Protein AF-A0A5E4PKM3-F1 (afdb_monomer_lite)

InterPro domains:
  IPR011527 ABC transporter type 1, transmembrane domain [PF00664] (73-156)
  IPR011527 ABC transporter type 1, transmembrane domain [PS50929] (76-156)
  IPR036640 ABC transporter type 1, transmembrane domain superfamily [G3DSA:1.20.1560.10] (2-231)
  IPR036640 ABC transporter type 1, transmembrane domain superfamily [SSF90123] (75-204)
  IPR039421 Type 1 protein exporter [PTHR24222] (9-227)

Foldseek 3Di:
DVVVVVVVVVLVVLLVVLVVQADPLVVLPCPDPPLPPVLVVPVPPDPDDDDDDDVCVLVVVLVVLVVVLVVVVVVLVVVLVVLVVQLVVLVVVCVVCVVVCVVVVVVVVSVVVNVVSVVSVVVSVVVNVVSVVVSVVSVVVSVVVQCVVQVVCCVVPVDDSVVVVVVVVVVVVVVCVVVVSVVVSVVVVVVVSVVSSPDDHPDGPPDPDDDDDDDPPDDDDDPDDDDRPDDDDD

Organism: NCBI:txid189913

Radius of gyration: 29.9 Å; chains: 1; bounding box: 64×45×93 Å

Sequence (234 aa):
MQFVFGVIERLKERFLKAVIRQDITWYDLNTSMNFATKVSDANAGVSDNVIRDGCDHLVRVRLGADAGHTLIQSSLTTQELKAYSVAGVIAEEVLSAIRTVAAFGGEEKEIARLEPAQNMGIRKGVFSGIGSGIMWFIIYATYALSFWYGVGLILDCRRDPIFFSVLQGAQNVGLTAPHLEAMANARASAGSIFAVMDRKPQIDSLSTEGARPELTGDLQLKNVYFKSLTVSTW

Secondary structure (DSSP, 8-state):
-HHHHHHHHHHHHHHHHHHHTS-HHHHHH------TTSSGGGGGS-------TTHHHHHHHHHHHHHHHHHHHHHHHHHHHHHHHHHHHHHHHHHHTHHHHHHTT-HHHHHHHHHHHHHHHHHHHHHHHHHHHHHHHHHHHHHHHHHHHHHHHHHHH---SHHHHHHHHHHHHHHHHHHHHHHHHHHHHHHHHHHHHH---SS-TT---S--PPP-------S-----S-----

pLDDT: mean 72.2, std 15.28, range [31.33, 93.75]

Structure (mmCIF, N/CA/C/O backbone):
data_AF-A0A5E4PKM3-F1
#
_entry.id   AF-A0A5E4PKM3-F1
#
loop_
_atom_site.group_PDB
_atom_site.id
_atom_site.type_symbol
_atom_site.label_atom_id
_atom_site.label_alt_id
_atom_site.label_comp_id
_atom_site.label_asym_id
_atom_site.label_entity_id
_atom_site.label_seq_id
_atom_site.pdbx_PDB_ins_code
_atom_site.Cartn_x
_atom_site.Cartn_y
_atom_site.Cartn_z
_atom_site.occupancy
_atom_site.B_iso_or_equiv
_atom_site.auth_seq_id
_atom_site.auth_comp_id
_atom_site.auth_asym_id
_atom_site.auth_atom_id
_atom_site.pdbx_PDB_model_num
ATOM 1 N N . MET A 1 1 ? -17.766 10.658 -7.299 1.00 49.62 1 MET A N 1
ATOM 2 C CA . MET A 1 1 ? -16.949 10.645 -6.061 1.00 49.62 1 MET A CA 1
ATOM 3 C C . MET A 1 1 ? -17.792 10.847 -4.797 1.00 49.62 1 MET A C 1
ATOM 5 O O . MET A 1 1 ? -17.700 10.015 -3.907 1.00 49.62 1 MET A O 1
ATOM 9 N N . GLN A 1 2 ? -18.684 11.846 -4.733 1.00 52.12 2 GLN A N 1
ATOM 10 C CA . GLN A 1 2 ? -19.568 12.095 -3.570 1.00 52.12 2 GLN A CA 1
ATOM 11 C C . GLN A 1 2 ? -20.457 10.904 -3.149 1.00 52.12 2 GLN A C 1
ATOM 13 O O . GLN A 1 2 ? -20.654 10.674 -1.960 1.00 52.12 2 GLN A O 1
ATOM 18 N N . PHE A 1 3 ? -20.944 10.101 -4.100 1.00 65.25 3 PHE A N 1
ATOM 19 C CA . PHE A 1 3 ? -21.790 8.940 -3.797 1.00 65.25 3 PHE A CA 1
ATOM 20 C C . PHE A 1 3 ? -21.080 7.868 -2.947 1.00 65.25 3 PHE A C 1
ATOM 22 O O . PHE A 1 3 ? -21.677 7.308 -2.031 1.00 65.25 3 PHE A O 1
ATOM 29 N N . VAL A 1 4 ? -19.792 7.613 -3.211 1.00 64.62 4 VAL A N 1
ATOM 30 C CA . VAL A 1 4 ? -19.000 6.589 -2.503 1.00 64.62 4 VAL A CA 1
ATOM 31 C C . VAL A 1 4 ? -18.710 7.019 -1.064 1.00 64.62 4 VAL A C 1
ATOM 33 O O . VAL A 1 4 ? -18.857 6.216 -0.146 1.00 64.62 4 VAL A O 1
ATOM 36 N N . PHE A 1 5 ? -18.384 8.299 -0.852 1.00 60.78 5 PHE A N 1
ATOM 37 C CA . PHE A 1 5 ? -18.180 8.851 0.490 1.00 60.78 5 PHE A CA 1
ATOM 38 C C . PHE A 1 5 ? -19.429 8.700 1.366 1.00 60.78 5 PHE A C 1
ATOM 40 O O . PHE A 1 5 ? -19.327 8.207 2.487 1.00 60.78 5 PHE A O 1
ATOM 47 N N . GLY A 1 6 ? -20.613 8.997 0.821 1.00 69.00 6 GLY A N 1
ATOM 48 C CA . GLY A 1 6 ? -21.867 8.838 1.561 1.00 69.00 6 GLY A CA 1
ATOM 49 C C . GLY A 1 6 ? -22.189 7.385 1.937 1.00 69.00 6 GLY A C 1
ATOM 50 O O . GLY A 1 6 ? -22.806 7.139 2.971 1.00 69.00 6 GLY A O 1
ATOM 51 N N . VAL A 1 7 ? -21.775 6.398 1.134 1.00 75.69 7 VAL A N 1
ATOM 52 C CA . VAL A 1 7 ? -21.953 4.974 1.479 1.00 75.69 7 VAL A CA 1
ATOM 53 C C . VAL A 1 7 ? -21.028 4.565 2.627 1.00 75.69 7 VAL A C 1
ATOM 55 O O . VAL A 1 7 ? -21.479 3.885 3.547 1.00 75.69 7 VAL A O 1
ATOM 58 N N . ILE A 1 8 ? -19.764 4.997 2.601 1.00 71.69 8 ILE A N 1
ATOM 59 C CA . ILE A 1 8 ? -18.779 4.684 3.649 1.00 71.69 8 ILE A CA 1
ATOM 60 C C . ILE A 1 8 ? -19.203 5.287 4.989 1.00 71.69 8 ILE A C 1
ATOM 62 O O . ILE A 1 8 ? -19.097 4.628 6.020 1.00 71.69 8 ILE A O 1
ATOM 66 N N . GLU A 1 9 ? -19.705 6.518 4.984 1.00 70.12 9 GLU A N 1
ATOM 67 C CA . GLU A 1 9 ? -20.155 7.197 6.199 1.00 70.12 9 GLU A CA 1
ATOM 68 C C . GLU A 1 9 ? -21.349 6.479 6.841 1.00 70.12 9 GLU A C 1
ATOM 70 O O . GLU A 1 9 ? -21.303 6.133 8.022 1.00 70.12 9 GLU A O 1
ATOM 75 N N . ARG A 1 10 ? -22.353 6.102 6.035 1.00 75.62 10 ARG A N 1
ATOM 76 C CA . ARG A 1 10 ? -23.478 5.273 6.500 1.00 75.62 10 ARG A CA 1
ATOM 77 C C . ARG A 1 10 ? -23.029 3.904 7.014 1.00 75.62 10 ARG A C 1
ATOM 79 O O . ARG A 1 10 ? -23.588 3.400 7.985 1.00 75.62 10 ARG A O 1
ATOM 86 N N . LEU A 1 11 ? -22.041 3.284 6.368 1.00 79.62 11 LEU A N 1
ATOM 87 C CA . LEU A 1 11 ? -21.497 1.993 6.794 1.00 79.62 11 LEU A CA 1
ATOM 88 C C . LEU A 1 11 ? -20.800 2.104 8.155 1.00 79.62 11 LEU A C 1
ATOM 90 O O . LEU A 1 11 ? -21.048 1.278 9.029 1.00 79.62 11 LEU A O 1
ATOM 94 N N . LYS A 1 12 ? -19.980 3.143 8.356 1.00 74.44 12 LYS A N 1
ATOM 95 C CA . LYS A 1 12 ? -19.307 3.418 9.634 1.00 74.44 12 LYS A CA 1
ATOM 96 C C . LYS A 1 12 ? -20.308 3.640 10.764 1.00 74.44 12 LYS A C 1
ATOM 98 O O . LYS A 1 12 ? -20.149 3.056 11.831 1.00 74.44 12 LYS A O 1
ATOM 103 N N . GLU A 1 13 ? -21.354 4.427 10.521 1.00 77.50 13 GLU A N 1
ATOM 104 C CA . GLU A 1 13 ? -22.401 4.685 11.513 1.00 77.50 13 GLU A CA 1
ATOM 105 C C . GLU A 1 13 ? -23.139 3.395 11.909 1.00 77.50 13 GLU A C 1
ATOM 107 O O . GLU A 1 13 ? -23.331 3.116 13.094 1.00 77.50 13 GLU A O 1
ATOM 112 N N . ARG A 1 14 ? -23.519 2.569 10.924 1.00 78.12 14 ARG A N 1
ATOM 113 C CA . ARG A 1 14 ? -24.187 1.282 11.173 1.00 78.12 14 ARG A CA 1
ATOM 114 C C . ARG A 1 14 ? -23.288 0.295 11.909 1.00 78.12 14 ARG A C 1
ATOM 116 O O . ARG A 1 14 ? -23.762 -0.373 12.823 1.00 78.12 14 ARG A O 1
ATOM 123 N N . PHE A 1 15 ? -22.013 0.225 11.539 1.00 77.81 15 PHE A N 1
ATOM 124 C CA . PHE A 1 15 ? -21.044 -0.626 12.217 1.00 77.81 15 PHE A CA 1
ATOM 125 C C . PHE A 1 15 ? -20.845 -0.192 13.672 1.00 77.81 15 PHE A C 1
ATOM 127 O O . PHE A 1 15 ? -20.932 -1.026 14.566 1.00 77.81 15 PHE A O 1
ATOM 134 N N . LEU A 1 16 ? -20.683 1.109 13.931 1.00 76.25 16 LEU A N 1
ATOM 135 C CA . LEU A 1 16 ? -20.552 1.639 15.290 1.00 76.25 16 LEU A CA 1
ATOM 136 C C . LEU A 1 16 ? -21.782 1.311 16.149 1.00 76.25 16 LEU A C 1
ATOM 138 O O . LEU A 1 16 ? -21.638 0.818 17.266 1.00 76.25 16 LEU A O 1
ATOM 142 N N . LYS A 1 17 ? -22.992 1.512 15.609 1.00 81.75 17 LYS A N 1
ATOM 143 C CA . LYS A 1 17 ? -24.245 1.129 16.281 1.00 81.75 17 LYS A CA 1
ATOM 144 C C . LYS A 1 17 ? -24.293 -0.368 16.594 1.00 81.75 17 LYS A C 1
ATOM 146 O O . LYS A 1 17 ? -24.717 -0.746 17.681 1.00 81.75 17 LYS A O 1
ATOM 151 N N . ALA A 1 18 ? -23.849 -1.214 15.666 1.00 78.94 18 ALA A N 1
ATOM 152 C CA . ALA A 1 18 ? -23.820 -2.657 15.870 1.00 78.94 18 ALA A CA 1
ATOM 153 C C . ALA A 1 18 ? -22.787 -3.095 16.915 1.00 78.94 18 ALA A C 1
ATOM 155 O O . ALA A 1 18 ? -23.066 -4.022 17.666 1.00 78.94 18 ALA A O 1
ATOM 156 N N . VAL A 1 19 ? -21.628 -2.434 16.988 1.00 79.69 19 VAL A N 1
ATOM 157 C CA . VAL A 1 19 ? -20.596 -2.701 18.002 1.00 79.69 19 VAL A CA 1
ATOM 158 C C . VAL A 1 19 ? -21.109 -2.335 19.395 1.00 79.69 19 VAL A C 1
ATOM 160 O O . VAL A 1 19 ? -21.084 -3.172 20.291 1.00 79.69 19 VAL A O 1
ATOM 163 N N . ILE A 1 20 ? -21.674 -1.136 19.574 1.00 82.62 20 ILE A N 1
ATOM 164 C CA . ILE A 1 20 ? -22.194 -0.672 20.877 1.00 82.62 20 ILE A CA 1
ATOM 165 C C . ILE A 1 20 ? -23.326 -1.572 21.405 1.00 82.62 20 ILE A C 1
ATOM 167 O O . ILE A 1 20 ? -23.503 -1.698 22.614 1.00 82.62 20 ILE A O 1
ATOM 171 N N . ARG A 1 21 ? -24.073 -2.228 20.510 1.00 83.75 21 ARG A N 1
ATOM 172 C CA . ARG A 1 21 ? -25.143 -3.167 20.871 1.00 83.75 21 ARG A CA 1
ATOM 173 C C . ARG A 1 21 ? -24.624 -4.499 21.431 1.00 83.75 21 ARG A C 1
ATOM 175 O O . ARG A 1 21 ? -25.398 -5.213 22.055 1.00 83.75 21 ARG A O 1
ATOM 182 N N . GLN A 1 22 ? -23.366 -4.870 21.177 1.00 81.50 22 GLN A N 1
ATOM 183 C CA . GLN A 1 22 ? -22.842 -6.182 21.569 1.00 81.50 22 GLN A CA 1
ATOM 184 C C . GLN A 1 22 ? -22.741 -6.335 23.093 1.00 81.50 22 GLN A C 1
ATOM 186 O O . GLN A 1 22 ? -22.460 -5.384 23.820 1.00 81.50 22 GLN A O 1
ATOM 191 N N . ASP A 1 23 ? -22.943 -7.563 23.564 1.00 83.62 23 ASP A N 1
ATOM 192 C CA . ASP A 1 23 ? -22.785 -7.942 24.967 1.00 83.62 23 ASP A CA 1
ATOM 193 C C . ASP A 1 23 ? -21.309 -7.936 25.417 1.00 83.62 23 ASP A C 1
ATOM 195 O O . ASP A 1 23 ? -20.393 -8.086 24.607 1.00 83.62 23 ASP A O 1
ATOM 199 N N . ILE A 1 24 ? -21.077 -7.791 26.728 1.00 81.00 24 ILE A N 1
ATOM 200 C CA . ILE A 1 24 ? -19.728 -7.727 27.323 1.00 81.00 24 ILE A CA 1
ATOM 201 C C . ILE A 1 24 ? -18.883 -8.972 26.991 1.00 81.00 24 ILE A C 1
ATOM 203 O O . ILE A 1 24 ? -17.680 -8.869 26.776 1.00 81.00 24 ILE A O 1
ATOM 207 N N . THR A 1 25 ? -19.521 -10.138 26.851 1.00 80.06 25 THR A N 1
ATOM 208 C CA . THR A 1 25 ? -18.853 -11.406 26.534 1.00 80.06 25 THR A CA 1
ATOM 209 C C . THR A 1 25 ? -18.234 -11.400 25.137 1.00 80.06 25 THR A C 1
ATOM 211 O O . THR A 1 25 ? -17.191 -12.013 24.921 1.00 80.06 25 THR A O 1
ATOM 214 N N . TRP A 1 26 ? -18.833 -10.690 24.181 1.00 78.44 26 TRP A N 1
ATOM 215 C CA . TRP A 1 26 ? -18.253 -10.519 22.851 1.00 78.44 26 TRP A CA 1
ATOM 216 C C . TRP A 1 26 ? -16.940 -9.727 22.882 1.00 78.44 26 TRP A C 1
ATOM 218 O O . TRP A 1 26 ? -16.006 -10.068 22.159 1.00 78.44 26 TRP A O 1
ATOM 228 N N . TYR A 1 27 ? -16.844 -8.709 23.741 1.00 75.75 27 TYR A N 1
ATOM 229 C CA . TYR A 1 27 ? -15.626 -7.909 23.893 1.00 75.75 27 TYR A CA 1
ATOM 230 C C . TYR A 1 27 ? -14.477 -8.707 24.513 1.00 75.75 27 TYR A C 1
ATOM 232 O O . TYR A 1 27 ? -13.335 -8.545 24.089 1.00 75.75 27 TYR A O 1
ATOM 240 N N . ASP A 1 28 ? -14.784 -9.613 25.440 1.00 72.81 28 ASP A N 1
ATOM 241 C CA . ASP A 1 28 ? -13.785 -10.461 26.095 1.00 72.81 28 ASP A CA 1
ATOM 242 C C . ASP A 1 28 ? -13.145 -11.496 25.145 1.00 72.81 28 ASP A C 1
ATOM 244 O O . ASP A 1 28 ? -12.010 -11.921 25.362 1.00 72.81 28 ASP A O 1
ATOM 248 N N . LEU A 1 29 ? -13.851 -11.906 24.082 1.00 71.06 29 LEU A N 1
ATOM 249 C CA . LEU A 1 29 ? -13.415 -12.965 23.159 1.00 71.06 29 LEU A CA 1
ATOM 250 C C . LEU A 1 29 ? -12.699 -12.452 21.896 1.00 71.06 29 LEU A C 1
ATOM 252 O O . LEU A 1 29 ? -12.015 -13.227 21.226 1.00 71.06 29 LEU A O 1
ATOM 256 N N . ASN A 1 30 ? -12.828 -11.167 21.552 1.00 64.69 30 ASN A N 1
ATOM 257 C CA . ASN A 1 30 ? -12.447 -10.634 20.235 1.00 64.69 30 ASN A CA 1
ATOM 258 C C . ASN A 1 30 ? -11.210 -9.700 20.240 1.00 64.69 30 ASN A C 1
ATOM 260 O O . ASN A 1 30 ? -11.125 -8.765 19.443 1.00 64.69 30 ASN A O 1
ATOM 264 N N . THR A 1 31 ? -10.206 -9.971 21.082 1.00 58.28 31 THR A N 1
ATOM 265 C CA . THR A 1 31 ? -9.066 -9.059 21.346 1.00 58.28 31 THR A CA 1
ATOM 266 C C . THR A 1 31 ? -7.998 -8.956 20.238 1.00 58.28 31 THR A C 1
ATOM 268 O O . THR A 1 31 ? -7.164 -8.056 20.288 1.00 58.28 31 THR A O 1
ATOM 271 N N . SER A 1 32 ? -7.975 -9.800 19.199 1.00 47.69 32 SER A N 1
ATOM 272 C CA . SER A 1 32 ? -6.937 -9.697 18.153 1.00 47.69 32 SER A CA 1
ATOM 273 C C . SER A 1 32 ? -7.441 -10.016 16.746 1.00 47.69 32 SER A C 1
ATOM 275 O O . SER A 1 32 ? -7.546 -11.159 16.305 1.00 47.69 32 SER A O 1
ATOM 277 N N . MET A 1 33 ? -7.710 -8.958 15.981 1.00 45.22 33 MET A N 1
ATOM 278 C CA . MET A 1 33 ? -8.029 -9.047 14.558 1.00 45.22 33 MET A CA 1
ATOM 279 C C . MET A 1 33 ? -6.727 -9.160 13.748 1.00 45.22 33 MET A C 1
ATOM 281 O O . MET A 1 33 ? -6.285 -8.213 13.103 1.00 45.22 33 MET A O 1
ATOM 285 N N . ASN A 1 34 ? -6.071 -10.321 13.812 1.00 45.25 34 ASN A N 1
ATOM 286 C CA . ASN A 1 34 ? -4.866 -10.606 13.026 1.00 45.25 34 ASN A CA 1
ATOM 287 C C . ASN A 1 34 ? -5.247 -10.911 11.566 1.00 45.25 34 ASN A C 1
ATOM 289 O O . ASN A 1 34 ? -5.377 -12.059 11.144 1.00 45.25 34 ASN A O 1
ATOM 293 N N . PHE A 1 35 ? -5.490 -9.842 10.808 1.00 38.34 35 PHE A N 1
ATOM 294 C CA . PHE A 1 35 ? -5.899 -9.871 9.400 1.00 38.34 35 PHE A CA 1
ATOM 295 C C . PHE A 1 35 ? -4.701 -9.778 8.435 1.00 38.34 35 PHE A C 1
ATOM 297 O O . PHE A 1 35 ? -4.764 -10.264 7.309 1.00 38.34 35 PHE A O 1
ATOM 304 N N . ALA A 1 36 ? -3.583 -9.210 8.895 1.00 31.33 36 ALA A N 1
ATOM 305 C CA . ALA A 1 36 ? -2.407 -8.922 8.074 1.00 31.33 36 ALA A CA 1
ATOM 306 C C . ALA A 1 36 ? -1.656 -10.177 7.582 1.00 31.33 36 ALA A C 1
ATOM 308 O O . ALA A 1 36 ? -0.991 -10.129 6.552 1.00 31.33 36 ALA A O 1
ATOM 309 N N . THR A 1 37 ? -1.778 -11.314 8.276 1.00 35.12 37 THR A N 1
ATOM 310 C CA . THR A 1 37 ? -0.952 -12.504 8.005 1.00 35.12 37 THR A CA 1
ATOM 311 C C . THR A 1 37 ? -1.486 -13.381 6.869 1.00 35.12 37 THR A C 1
ATOM 313 O O . THR A 1 37 ? -0.712 -14.091 6.244 1.00 35.12 37 THR A O 1
ATOM 316 N N . LYS A 1 38 ? -2.788 -13.318 6.545 1.00 39.31 38 LYS A N 1
ATOM 317 C CA . LYS A 1 38 ? -3.389 -14.150 5.478 1.00 39.31 38 LYS A CA 1
ATOM 318 C C . LYS A 1 38 ? -3.265 -13.560 4.067 1.00 39.31 38 LYS A C 1
ATOM 320 O O . LYS A 1 38 ? -3.564 -14.249 3.100 1.00 39.31 38 LYS A O 1
ATOM 325 N N . VAL A 1 39 ? -2.828 -12.305 3.946 1.00 37.28 39 VAL A N 1
ATOM 326 C CA . VAL A 1 39 ? -2.719 -11.584 2.661 1.00 37.28 39 VAL A CA 1
ATOM 327 C C . VAL A 1 39 ? -1.398 -11.892 1.938 1.00 37.28 39 VAL A C 1
ATOM 329 O O . VAL A 1 39 ? -1.355 -11.871 0.712 1.00 37.28 39 VAL A O 1
ATOM 332 N N . SER A 1 40 ? -0.341 -12.269 2.669 1.00 34.97 40 SER A N 1
ATOM 333 C CA . SER A 1 40 ? 0.978 -12.577 2.086 1.00 34.97 40 SER A CA 1
ATOM 334 C C . SER A 1 40 ? 0.977 -13.805 1.162 1.00 34.97 40 SER A C 1
ATOM 336 O O . SER A 1 40 ? 1.787 -13.864 0.239 1.00 34.97 40 SER A O 1
ATOM 338 N N . ASP A 1 41 ? 0.071 -14.765 1.370 1.00 37.19 41 ASP A N 1
ATOM 339 C CA . ASP A 1 41 ? 0.075 -16.041 0.638 1.00 37.19 41 ASP A CA 1
ATOM 340 C C . ASP A 1 41 ? -0.640 -15.971 -0.727 1.00 37.19 41 ASP A C 1
ATOM 342 O O . ASP A 1 41 ? -0.458 -16.847 -1.572 1.00 37.19 41 ASP A O 1
ATOM 346 N N . ALA A 1 42 ? -1.424 -14.918 -0.994 1.00 36.41 42 ALA A N 1
ATOM 347 C CA . ALA A 1 42 ? -2.215 -14.797 -2.224 1.00 36.41 42 ALA A CA 1
ATOM 348 C C . ALA A 1 42 ? -1.408 -14.311 -3.449 1.00 36.41 42 ALA A C 1
ATOM 350 O O . ALA A 1 42 ? -1.838 -14.511 -4.586 1.00 36.41 42 ALA A O 1
ATOM 351 N N . ASN A 1 43 ? -0.220 -13.729 -3.241 1.00 35.09 43 ASN A N 1
ATOM 352 C CA . ASN A 1 43 ? 0.612 -13.170 -4.316 1.00 35.09 43 ASN A CA 1
ATOM 353 C C . ASN A 1 43 ? 1.383 -14.218 -5.138 1.00 35.09 43 ASN A C 1
ATOM 355 O O . ASN A 1 43 ? 1.940 -13.882 -6.180 1.00 35.09 43 ASN A O 1
ATOM 359 N N . ALA A 1 44 ? 1.404 -15.486 -4.717 1.00 35.28 44 ALA A N 1
ATOM 360 C CA . ALA A 1 44 ? 2.187 -16.533 -5.380 1.00 35.28 44 ALA A CA 1
ATOM 361 C C . ALA A 1 44 ? 1.471 -17.234 -6.559 1.00 35.28 44 ALA A C 1
ATOM 363 O O . ALA A 1 44 ? 2.085 -18.063 -7.223 1.00 35.28 44 ALA A O 1
ATOM 364 N N . GLY A 1 45 ? 0.187 -16.948 -6.823 1.00 34.62 45 GLY A N 1
ATOM 365 C CA . GLY A 1 45 ? -0.670 -17.860 -7.602 1.00 34.62 45 GLY A CA 1
ATOM 366 C C . GLY A 1 45 ? -1.159 -17.424 -8.990 1.00 34.62 45 GLY A C 1
ATOM 367 O O . GLY A 1 45 ? -1.912 -18.179 -9.595 1.00 34.62 45 GLY A O 1
ATOM 368 N N . VAL A 1 46 ? -0.817 -16.237 -9.508 1.00 34.38 46 VAL A N 1
ATOM 369 C CA . VAL A 1 46 ? -1.525 -15.675 -10.691 1.00 34.38 46 VAL A CA 1
ATOM 370 C C . VAL A 1 46 ? -0.733 -15.751 -12.010 1.00 34.38 46 VAL A C 1
ATOM 372 O O . VAL A 1 46 ? -1.237 -15.347 -13.052 1.00 34.38 46 VAL A O 1
ATOM 375 N N . SER A 1 47 ? 0.478 -16.311 -12.035 1.00 37.16 47 SER A N 1
ATOM 376 C CA . SER A 1 47 ? 1.328 -16.268 -13.237 1.00 37.16 47 SER A CA 1
ATOM 377 C C . SER A 1 47 ? 1.396 -17.570 -14.041 1.00 37.16 47 SER A C 1
ATOM 379 O O . SER A 1 47 ? 2.493 -17.939 -14.451 1.00 37.16 47 SER A O 1
ATOM 381 N N . ASP A 1 48 ? 0.280 -18.254 -14.303 1.00 34.22 48 ASP A N 1
ATOM 382 C CA . ASP A 1 48 ? 0.303 -19.358 -15.270 1.00 34.22 48 ASP A CA 1
ATOM 383 C C . ASP A 1 48 ? -0.718 -19.198 -16.395 1.00 34.22 48 ASP A C 1
ATOM 385 O O . ASP A 1 48 ? -1.924 -19.068 -16.185 1.00 34.22 48 ASP A O 1
ATOM 389 N N . ASN A 1 49 ? -0.162 -19.326 -17.603 1.00 38.00 49 ASN A N 1
ATOM 390 C CA . ASN A 1 49 ? -0.783 -19.442 -18.918 1.00 38.00 49 ASN A CA 1
ATOM 391 C C . ASN A 1 49 ? -1.163 -18.119 -19.587 1.00 38.00 49 ASN A C 1
ATOM 393 O O . ASN A 1 49 ? -2.215 -17.570 -19.284 1.00 38.00 49 ASN A O 1
ATOM 397 N N . VAL A 1 50 ? -0.350 -17.681 -20.571 1.00 38.47 50 VAL A N 1
ATOM 398 C CA . VAL A 1 50 ? -0.793 -17.195 -21.902 1.00 38.47 50 VAL A CA 1
ATOM 399 C C . VAL A 1 50 ? 0.415 -16.775 -22.794 1.00 38.47 50 VAL A C 1
ATOM 401 O O . VAL A 1 50 ? 1.208 -15.923 -22.416 1.00 38.47 50 VAL A O 1
ATOM 404 N N . ILE A 1 51 ? 0.452 -17.350 -24.017 1.00 38.00 51 ILE A N 1
ATOM 405 C CA . ILE A 1 51 ? 1.224 -17.061 -25.270 1.00 38.00 51 ILE A CA 1
ATOM 406 C C . ILE A 1 51 ? 2.560 -17.803 -25.538 1.00 38.00 51 ILE A C 1
ATOM 408 O O . ILE A 1 51 ? 3.499 -17.776 -24.764 1.00 38.00 51 ILE A O 1
ATOM 412 N N . ARG A 1 52 ? 2.624 -18.437 -26.726 1.00 37.41 52 ARG A N 1
ATOM 413 C CA . ARG A 1 52 ? 3.685 -19.301 -27.292 1.00 37.41 52 ARG A CA 1
ATOM 414 C C . ARG A 1 52 ? 4.918 -18.543 -27.844 1.00 37.41 52 ARG A C 1
ATOM 416 O O . ARG A 1 52 ? 4.788 -17.662 -28.695 1.00 37.41 52 ARG A O 1
ATOM 423 N N . ASP A 1 53 ? 6.094 -18.993 -27.404 1.00 46.81 53 ASP A N 1
ATOM 424 C CA . ASP A 1 53 ? 7.407 -19.231 -28.053 1.00 46.81 53 ASP A CA 1
ATOM 425 C C . ASP A 1 53 ? 8.199 -18.182 -28.865 1.00 46.81 53 ASP A C 1
ATOM 427 O O . ASP A 1 53 ? 9.333 -18.469 -29.233 1.00 46.81 53 ASP A O 1
ATOM 431 N N . GLY A 1 54 ? 7.732 -16.953 -29.094 1.00 43.69 54 GLY A N 1
ATOM 432 C CA . GLY A 1 54 ? 8.589 -15.925 -29.739 1.00 43.69 54 GLY A CA 1
ATOM 433 C C . GLY A 1 54 ? 8.543 -14.563 -29.062 1.00 43.69 54 GLY A C 1
ATOM 434 O O . GLY A 1 54 ? 9.553 -14.024 -28.619 1.00 43.69 54 GLY A O 1
ATOM 435 N N . CYS A 1 55 ? 7.331 -14.032 -28.913 1.00 48.22 55 CYS A N 1
ATOM 436 C CA . CYS A 1 55 ? 7.067 -12.849 -28.090 1.00 48.22 55 CYS A CA 1
ATOM 437 C C . CYS A 1 55 ? 7.067 -13.177 -26.589 1.00 48.22 55 CYS A C 1
ATOM 439 O O . CYS A 1 55 ? 7.215 -12.280 -25.764 1.00 48.22 55 CYS A O 1
ATOM 441 N N . ASP A 1 56 ? 6.954 -14.462 -26.247 1.00 53.19 56 ASP A N 1
ATOM 442 C CA . ASP A 1 56 ? 6.920 -14.968 -24.878 1.00 53.19 56 ASP A CA 1
ATOM 443 C C . ASP A 1 56 ? 8.209 -14.640 -24.114 1.00 53.19 56 ASP A C 1
ATOM 445 O O . ASP A 1 56 ? 8.151 -14.143 -22.999 1.00 53.19 56 ASP A O 1
ATOM 449 N N . HIS A 1 57 ? 9.387 -14.780 -24.728 1.00 55.78 57 HIS A N 1
ATOM 450 C CA . HIS A 1 57 ? 10.643 -14.499 -24.027 1.00 55.78 57 HIS A CA 1
ATOM 451 C C . HIS A 1 57 ? 10.817 -13.006 -23.698 1.00 55.78 57 HIS A C 1
ATOM 453 O O . HIS A 1 57 ? 11.273 -12.661 -22.610 1.00 55.78 57 HIS A O 1
ATOM 459 N N . LEU A 1 58 ? 10.436 -12.101 -24.606 1.00 59.72 58 LEU A N 1
ATOM 460 C CA . LEU A 1 58 ? 10.509 -10.655 -24.357 1.00 59.72 58 LEU A CA 1
ATOM 461 C C . LEU A 1 58 ? 9.468 -10.210 -23.323 1.00 59.72 58 LEU A C 1
ATOM 463 O O . LEU A 1 58 ? 9.793 -9.436 -22.423 1.00 59.72 58 LEU A O 1
ATOM 467 N N . VAL A 1 59 ? 8.244 -10.741 -23.405 1.00 60.06 59 VAL A N 1
ATOM 468 C CA . VAL A 1 59 ? 7.179 -10.458 -22.432 1.00 60.06 59 VAL A CA 1
ATOM 469 C C . VAL A 1 59 ? 7.527 -11.039 -21.057 1.00 60.06 59 VAL A C 1
ATOM 471 O O . VAL A 1 59 ? 7.400 -10.334 -20.062 1.00 60.06 59 VAL A O 1
ATOM 474 N N . ARG A 1 60 ? 8.061 -12.263 -20.975 1.00 61.25 60 ARG A N 1
ATOM 475 C CA . ARG A 1 60 ? 8.526 -12.888 -19.724 1.00 61.25 60 ARG A CA 1
ATOM 476 C C . ARG A 1 60 ? 9.701 -12.155 -19.094 1.00 61.25 60 ARG A C 1
ATOM 478 O O . ARG A 1 60 ? 9.682 -11.928 -17.890 1.00 61.25 60 ARG A O 1
ATOM 485 N N . VAL A 1 61 ? 10.702 -11.751 -19.881 1.00 66.38 61 VAL A N 1
ATOM 486 C CA . VAL A 1 61 ? 11.830 -10.948 -19.375 1.00 66.38 61 VAL A CA 1
ATOM 487 C C . VAL A 1 61 ? 11.331 -9.611 -18.833 1.00 66.38 61 VAL A C 1
ATOM 489 O O . VAL A 1 61 ? 11.780 -9.175 -17.775 1.00 66.38 61 VAL A O 1
ATOM 492 N N . ARG A 1 62 ? 10.361 -8.982 -19.507 1.00 64.44 62 ARG A N 1
ATOM 493 C CA . ARG A 1 62 ? 9.770 -7.722 -19.055 1.00 64.44 62 ARG A CA 1
ATOM 494 C C . ARG A 1 62 ? 8.969 -7.882 -17.763 1.00 64.44 62 ARG A C 1
ATOM 496 O O . ARG A 1 62 ? 9.224 -7.155 -16.809 1.00 64.44 62 ARG A O 1
ATOM 503 N N . LEU A 1 63 ? 8.050 -8.845 -17.719 1.00 66.88 63 LEU A N 1
ATOM 504 C CA . LEU A 1 63 ? 7.244 -9.134 -16.531 1.00 66.88 63 LEU A CA 1
ATOM 505 C C . LEU A 1 63 ? 8.118 -9.570 -15.348 1.00 66.88 63 LEU A C 1
ATOM 507 O O . LEU A 1 63 ? 7.872 -9.151 -14.223 1.00 66.88 63 LEU A O 1
ATOM 511 N N . GLY A 1 64 ? 9.174 -10.350 -15.596 1.00 67.94 64 GLY A N 1
ATOM 512 C CA . GLY A 1 64 ? 10.152 -10.738 -14.581 1.00 67.94 64 GLY A CA 1
ATOM 513 C C . GLY A 1 64 ? 10.970 -9.556 -14.054 1.00 67.94 64 GLY A C 1
ATOM 514 O O . GLY A 1 64 ? 11.198 -9.465 -12.849 1.00 67.94 64 GLY A O 1
ATOM 515 N N . ALA A 1 65 ? 11.366 -8.619 -14.921 1.00 68.19 65 ALA A N 1
ATOM 516 C CA . ALA A 1 65 ? 12.043 -7.389 -14.507 1.00 68.19 65 ALA A CA 1
ATOM 517 C C . ALA A 1 65 ? 11.126 -6.478 -13.671 1.00 68.19 65 ALA A C 1
ATOM 519 O O . ALA A 1 65 ? 11.574 -5.918 -12.671 1.00 68.19 65 ALA A O 1
ATOM 520 N N . ASP A 1 66 ? 9.844 -6.378 -14.033 1.00 64.81 66 ASP A N 1
ATOM 521 C CA . ASP A 1 66 ? 8.842 -5.602 -13.292 1.00 64.81 66 ASP A CA 1
ATOM 522 C C . ASP A 1 66 ? 8.516 -6.244 -11.933 1.00 64.81 66 ASP A C 1
ATOM 524 O O . ASP A 1 66 ? 8.504 -5.568 -10.902 1.00 64.81 66 ASP A O 1
ATOM 528 N N . ALA A 1 67 ? 8.360 -7.569 -11.889 1.00 67.81 67 ALA A N 1
ATOM 529 C CA . ALA A 1 67 ? 8.221 -8.317 -10.641 1.00 67.81 67 ALA A CA 1
ATOM 530 C C . ALA A 1 67 ? 9.465 -8.157 -9.744 1.00 67.81 67 ALA A C 1
ATOM 532 O O . ALA A 1 67 ? 9.350 -7.868 -8.556 1.00 67.81 67 ALA A O 1
ATOM 533 N N . GLY A 1 68 ? 10.669 -8.257 -10.310 1.00 69.19 68 GLY A N 1
ATOM 534 C CA . GLY A 1 68 ? 11.914 -8.023 -9.577 1.00 69.19 68 GLY A CA 1
ATOM 535 C C . GLY A 1 68 ? 12.002 -6.606 -9.004 1.00 69.19 68 GLY A C 1
ATOM 536 O O . GLY A 1 68 ? 12.335 -6.435 -7.830 1.00 69.19 68 GLY A O 1
ATOM 537 N N . HIS A 1 69 ? 11.647 -5.586 -9.793 1.00 68.56 69 HIS A N 1
ATOM 538 C CA . HIS A 1 69 ? 11.615 -4.193 -9.336 1.00 68.56 69 HIS A CA 1
ATOM 539 C C . HIS A 1 69 ? 10.622 -3.998 -8.188 1.00 68.56 69 HIS A C 1
ATOM 541 O O . HIS A 1 69 ? 10.996 -3.425 -7.166 1.00 68.56 69 HIS A O 1
ATOM 547 N N . THR A 1 70 ? 9.404 -4.534 -8.293 1.00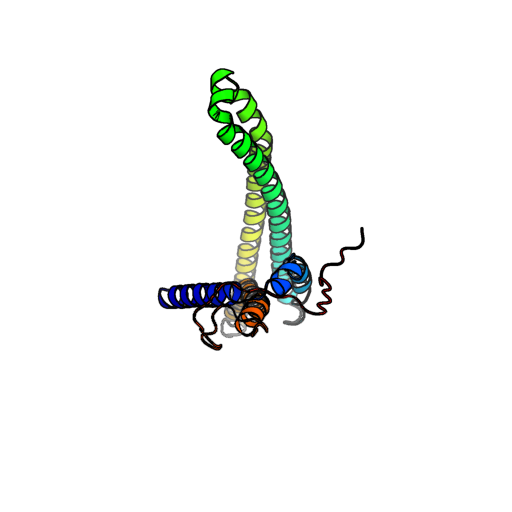 66.25 70 THR A N 1
ATOM 548 C CA . THR A 1 70 ? 8.387 -4.411 -7.232 1.00 66.25 70 THR A CA 1
ATOM 549 C C . THR A 1 70 ? 8.791 -5.099 -5.924 1.00 66.25 70 THR A C 1
ATOM 551 O O . THR A 1 70 ? 8.577 -4.527 -4.856 1.00 66.25 70 THR A O 1
ATOM 554 N N . LEU A 1 71 ? 9.444 -6.266 -5.974 1.00 71.38 71 LEU A N 1
ATOM 555 C CA . LEU A 1 71 ? 9.960 -6.962 -4.783 1.00 71.38 71 LEU A CA 1
ATOM 556 C C . LEU A 1 71 ? 11.119 -6.206 -4.114 1.00 71.38 71 LEU A C 1
ATOM 558 O O . LEU A 1 71 ? 11.211 -6.109 -2.886 1.00 71.38 71 LEU A O 1
ATOM 562 N N . ILE A 1 72 ? 12.007 -5.629 -4.920 1.00 73.62 72 ILE A N 1
ATOM 563 C CA . ILE A 1 72 ? 13.094 -4.784 -4.420 1.00 73.62 72 ILE A CA 1
ATOM 564 C C . ILE A 1 72 ? 12.512 -3.507 -3.798 1.00 73.62 72 ILE A C 1
ATOM 566 O O . ILE A 1 72 ? 12.907 -3.115 -2.704 1.00 73.62 72 ILE A O 1
ATOM 570 N N . GLN A 1 73 ? 11.520 -2.881 -4.431 1.00 71.06 73 GLN A N 1
ATOM 571 C CA . GLN A 1 73 ? 10.845 -1.709 -3.873 1.00 71.06 73 GLN A CA 1
ATOM 572 C C . GLN A 1 73 ? 10.090 -2.031 -2.583 1.00 71.06 73 GLN A C 1
ATOM 574 O O . GLN A 1 73 ? 10.154 -1.241 -1.642 1.00 71.06 73 GLN A O 1
ATOM 579 N N . SER A 1 74 ? 9.403 -3.173 -2.491 1.00 71.00 74 SER A N 1
ATOM 580 C CA . SER A 1 74 ? 8.648 -3.543 -1.287 1.00 71.00 74 SER A CA 1
ATOM 581 C C . SER A 1 74 ? 9.572 -3.802 -0.092 1.00 71.00 74 SER A C 1
ATOM 583 O O . SER A 1 74 ? 9.333 -3.285 1.005 1.00 71.00 74 SER A O 1
ATOM 585 N N . SER A 1 75 ? 10.684 -4.511 -0.306 1.00 72.88 75 SER A N 1
ATOM 586 C CA . SER A 1 75 ? 11.696 -4.756 0.730 1.00 72.88 75 SER A CA 1
ATOM 587 C C . SER A 1 75 ? 12.386 -3.465 1.187 1.00 72.88 75 SER A C 1
ATOM 589 O O . SER A 1 75 ? 12.478 -3.213 2.392 1.00 72.88 75 SER A O 1
ATOM 591 N N . LEU A 1 76 ? 12.774 -2.591 0.252 1.00 73.62 76 LEU A N 1
ATOM 592 C CA . LEU A 1 76 ? 13.342 -1.273 0.554 1.00 73.62 76 LEU A CA 1
ATOM 593 C C . LEU A 1 76 ? 12.354 -0.357 1.284 1.00 73.62 76 LEU A C 1
ATOM 595 O O . LEU A 1 76 ? 12.748 0.368 2.193 1.00 73.62 76 LEU A O 1
ATOM 599 N N . THR A 1 77 ? 11.073 -0.395 0.917 1.00 73.94 77 THR A N 1
ATOM 600 C CA . THR A 1 77 ? 10.017 0.387 1.580 1.00 73.94 77 THR A CA 1
ATOM 601 C C . THR A 1 77 ? 9.764 -0.123 2.998 1.00 73.94 77 THR A C 1
ATOM 603 O O . THR A 1 77 ? 9.577 0.666 3.916 1.00 73.94 77 THR A O 1
ATOM 606 N N . THR A 1 78 ? 9.846 -1.435 3.225 1.00 76.19 78 THR A N 1
ATOM 607 C CA . THR A 1 78 ? 9.749 -2.016 4.575 1.00 76.19 78 THR A CA 1
ATOM 608 C C . THR A 1 78 ? 10.915 -1.577 5.462 1.00 76.19 78 THR A C 1
ATOM 610 O O . THR A 1 78 ? 10.726 -1.259 6.636 1.00 76.19 78 THR A O 1
ATOM 613 N N . GLN A 1 79 ? 12.132 -1.549 4.916 1.00 77.06 79 GLN A N 1
ATOM 614 C CA . GLN A 1 79 ? 13.313 -1.081 5.639 1.00 77.06 79 GLN A CA 1
ATOM 615 C C . GLN A 1 79 ? 13.241 0.422 5.942 1.00 77.06 79 GLN A C 1
ATOM 617 O O . GLN A 1 79 ? 13.551 0.839 7.057 1.00 77.06 79 GLN A O 1
ATOM 622 N N . GLU A 1 80 ? 12.768 1.216 4.982 1.00 76.12 80 GLU A N 1
ATOM 623 C CA . GLU A 1 80 ? 12.496 2.641 5.157 1.00 76.12 80 GLU A CA 1
ATOM 624 C C . GLU A 1 80 ? 11.465 2.880 6.261 1.00 76.12 80 GLU A C 1
ATOM 626 O O . GLU A 1 80 ? 11.736 3.646 7.178 1.00 76.12 80 GLU A O 1
ATOM 631 N N . LEU A 1 81 ? 10.323 2.188 6.232 1.00 77.81 81 LEU A N 1
ATOM 632 C CA . LEU A 1 81 ? 9.284 2.322 7.256 1.00 77.81 81 LEU A CA 1
ATOM 633 C C . LEU A 1 81 ? 9.822 2.032 8.662 1.00 77.81 81 LEU A C 1
ATOM 635 O O . LEU A 1 81 ? 9.467 2.739 9.600 1.00 77.81 81 LEU A O 1
ATOM 639 N N . LYS A 1 82 ? 10.724 1.052 8.811 1.00 81.00 82 LYS A N 1
ATOM 640 C CA . LYS A 1 82 ? 11.398 0.770 10.091 1.00 81.00 82 LYS A CA 1
ATOM 641 C C . LYS A 1 82 ? 12.323 1.908 10.531 1.00 81.00 82 LYS A C 1
ATOM 643 O O . LYS A 1 82 ? 12.357 2.255 11.709 1.00 81.00 82 LYS A O 1
ATOM 648 N N . ALA A 1 83 ? 13.078 2.500 9.611 1.00 77.19 83 ALA A N 1
ATOM 649 C CA . ALA A 1 83 ? 13.942 3.633 9.938 1.00 77.19 83 ALA A CA 1
ATOM 650 C C . ALA A 1 83 ? 13.138 4.899 10.258 1.00 77.19 83 ALA A C 1
ATOM 652 O O . ALA A 1 83 ? 13.444 5.594 11.226 1.00 77.19 83 ALA A O 1
ATOM 653 N N . TYR A 1 84 ? 12.063 5.151 9.509 1.00 79.81 84 TYR A N 1
ATOM 654 C CA . TYR A 1 84 ? 11.121 6.232 9.782 1.00 79.81 84 TYR A CA 1
ATOM 655 C C . TYR A 1 84 ? 10.374 6.033 11.097 1.00 79.81 84 TYR A C 1
ATOM 657 O O . TYR A 1 84 ? 10.163 7.012 11.802 1.00 79.81 84 TYR A O 1
ATOM 665 N N . SER A 1 85 ? 10.017 4.801 11.478 1.00 86.38 85 SER A N 1
ATOM 666 C CA . SER A 1 85 ? 9.385 4.563 12.780 1.00 86.38 85 SER A CA 1
ATOM 667 C C . SER A 1 85 ? 10.325 4.901 13.934 1.00 86.38 85 SER A C 1
ATOM 669 O O . SER A 1 85 ? 9.894 5.507 14.906 1.00 86.38 85 SER A O 1
ATOM 671 N N . VAL A 1 86 ? 11.620 4.581 13.812 1.00 84.81 86 VAL A N 1
ATOM 672 C CA . VAL A 1 86 ? 12.624 4.951 14.824 1.00 84.81 86 VAL A CA 1
ATOM 673 C C . VAL A 1 86 ? 12.777 6.471 14.905 1.00 84.81 86 VAL A C 1
ATOM 675 O O . VAL A 1 86 ? 12.759 7.027 16.000 1.00 84.81 86 VAL A O 1
ATOM 678 N N . ALA A 1 87 ? 12.860 7.155 13.761 1.00 84.88 87 ALA A N 1
ATOM 679 C CA . ALA A 1 87 ? 12.895 8.616 13.718 1.00 84.88 87 ALA A CA 1
ATOM 680 C C . ALA A 1 87 ? 11.623 9.252 14.311 1.00 84.88 87 ALA A C 1
ATOM 682 O O . ALA A 1 87 ? 11.714 10.248 15.023 1.00 84.88 87 ALA A O 1
ATOM 683 N N . GLY A 1 88 ? 10.453 8.658 14.058 1.00 88.19 88 GLY A N 1
ATOM 684 C CA . GLY A 1 88 ? 9.170 9.092 14.608 1.00 88.19 88 GLY A CA 1
ATOM 685 C C . GLY A 1 88 ? 9.123 8.998 16.131 1.00 88.19 88 GLY A C 1
ATOM 686 O O . GLY A 1 88 ? 8.733 9.964 16.775 1.00 88.19 88 GLY A O 1
ATOM 687 N N . VAL A 1 89 ? 9.606 7.891 16.706 1.00 89.62 89 VAL A N 1
ATOM 688 C CA . VAL A 1 89 ? 9.702 7.716 18.167 1.00 89.62 89 VAL A CA 1
ATOM 689 C C . VAL A 1 89 ? 10.640 8.752 18.792 1.00 89.62 89 VAL A C 1
ATOM 691 O O . VAL A 1 89 ? 10.304 9.344 19.813 1.00 89.62 89 VAL A O 1
ATOM 694 N N . ILE A 1 90 ? 11.794 9.017 18.170 1.00 86.56 90 ILE A N 1
ATOM 695 C CA . ILE A 1 90 ? 12.741 10.038 18.651 1.00 86.56 90 ILE A CA 1
ATOM 696 C C . ILE A 1 90 ? 12.108 11.435 18.575 1.00 86.56 90 ILE A C 1
ATOM 698 O O . ILE A 1 90 ? 12.209 12.216 19.516 1.00 86.56 90 ILE A O 1
ATOM 702 N N . ALA A 1 91 ? 11.416 11.755 17.481 1.00 88.75 91 ALA A N 1
ATOM 703 C CA . ALA A 1 91 ? 10.722 13.032 17.343 1.00 88.75 91 ALA A CA 1
ATOM 704 C C . ALA A 1 91 ? 9.605 13.196 18.387 1.00 88.75 91 ALA A C 1
ATOM 706 O O . ALA A 1 91 ? 9.451 14.275 18.954 1.00 88.75 91 ALA A O 1
ATOM 707 N N . GLU A 1 92 ? 8.852 12.134 18.672 1.00 89.94 92 GLU A N 1
ATOM 708 C CA . GLU A 1 92 ? 7.809 12.128 19.700 1.00 89.94 92 GLU A CA 1
ATOM 709 C C . GLU A 1 92 ? 8.393 12.355 21.105 1.00 89.94 92 GLU A C 1
ATOM 711 O O . GLU A 1 92 ? 7.878 13.186 21.856 1.00 89.94 92 GLU A O 1
ATOM 716 N N . GLU A 1 93 ? 9.520 11.708 21.426 1.00 88.88 93 GLU A N 1
ATOM 717 C CA . GLU A 1 93 ? 10.278 11.908 22.671 1.00 88.88 93 GLU A CA 1
ATOM 718 C C . GLU A 1 93 ? 10.703 13.379 22.838 1.00 88.88 93 GLU A C 1
ATOM 720 O O . GLU A 1 93 ? 10.437 14.004 23.871 1.00 88.88 93 GLU A O 1
ATOM 725 N N . VAL A 1 94 ? 11.298 13.964 21.795 1.00 90.38 94 VAL A N 1
ATOM 726 C CA . VAL A 1 94 ? 11.781 15.354 21.796 1.00 90.38 94 VAL A CA 1
ATOM 727 C C . VAL A 1 94 ? 10.631 16.354 21.913 1.00 90.38 94 VAL A C 1
ATOM 729 O O . VAL A 1 94 ? 10.710 17.289 22.710 1.00 90.38 94 VAL A O 1
ATOM 732 N N . LEU A 1 95 ? 9.545 16.160 21.160 1.00 90.44 95 LEU A N 1
ATOM 733 C CA . LEU A 1 95 ? 8.378 17.046 21.199 1.00 90.44 95 LEU A CA 1
ATOM 734 C C . LEU A 1 95 ? 7.667 16.985 22.555 1.00 90.44 95 LEU A C 1
ATOM 736 O O . LEU A 1 95 ? 7.260 18.024 23.081 1.00 90.44 95 LEU A O 1
ATOM 740 N N . SER A 1 96 ? 7.571 15.797 23.156 1.00 93.75 96 SER A N 1
ATOM 741 C CA . SER A 1 96 ? 6.998 15.631 24.493 1.00 93.75 96 SER A CA 1
ATOM 742 C C . SER A 1 96 ? 7.852 16.293 25.583 1.00 93.75 96 SER A C 1
ATOM 744 O O . SER A 1 96 ? 7.307 16.753 26.588 1.00 93.75 96 SER A O 1
ATOM 746 N N . ALA A 1 97 ? 9.176 16.364 25.402 1.00 92.19 97 ALA A N 1
ATOM 747 C CA . ALA A 1 97 ? 10.130 16.908 26.371 1.00 92.19 97 ALA A CA 1
ATOM 748 C C . ALA A 1 97 ? 10.756 18.254 25.949 1.00 92.19 97 ALA A C 1
ATOM 750 O O . ALA A 1 97 ? 11.813 18.635 26.460 1.00 92.19 97 ALA A O 1
ATOM 751 N N . ILE A 1 98 ? 10.102 19.012 25.062 1.00 93.19 98 ILE A N 1
ATOM 752 C CA . ILE A 1 98 ? 10.689 20.191 24.397 1.00 93.19 98 ILE A CA 1
ATOM 753 C C . ILE A 1 98 ? 11.242 21.249 25.363 1.00 93.19 98 ILE A C 1
ATOM 755 O O . ILE A 1 98 ? 12.292 21.837 25.114 1.00 93.19 98 ILE A O 1
ATOM 759 N N . ARG A 1 99 ? 10.583 21.459 26.514 1.00 93.12 99 ARG A N 1
ATOM 760 C CA . ARG A 1 99 ? 11.047 22.407 27.545 1.00 93.12 99 ARG A CA 1
ATOM 761 C C . ARG A 1 99 ? 12.383 21.984 28.151 1.00 93.12 99 ARG A C 1
ATOM 763 O O . ARG A 1 99 ? 13.206 22.840 28.451 1.00 93.12 99 ARG A O 1
ATOM 770 N N . THR A 1 100 ? 12.598 20.683 28.319 1.00 93.69 100 THR A N 1
ATOM 771 C CA . THR A 1 100 ? 13.842 20.118 28.847 1.00 93.69 100 THR A CA 1
ATOM 772 C C . THR A 1 100 ? 14.950 20.233 27.807 1.00 93.69 100 THR A C 1
ATOM 774 O O . THR A 1 100 ? 16.033 20.714 28.121 1.00 93.69 100 THR A O 1
ATOM 777 N N . VAL A 1 101 ? 14.673 19.875 26.551 1.00 91.50 101 VAL A N 1
ATOM 778 C CA . VAL A 1 101 ? 15.659 19.969 25.461 1.00 91.50 101 VAL A CA 1
ATOM 779 C C . VAL A 1 101 ? 16.131 21.414 25.270 1.00 91.50 101 VAL A C 1
ATOM 781 O O . VAL A 1 101 ? 17.337 21.652 25.223 1.00 91.50 101 VAL A O 1
ATOM 784 N N . ALA A 1 102 ? 15.203 22.378 25.269 1.00 91.94 102 ALA A N 1
ATOM 785 C CA . ALA A 1 102 ? 15.521 23.802 25.171 1.00 91.94 102 ALA A CA 1
ATOM 786 C C . ALA A 1 102 ? 16.288 24.324 26.401 1.00 91.94 102 ALA A C 1
ATOM 788 O O . ALA A 1 102 ? 17.231 25.098 26.257 1.00 91.94 102 ALA A O 1
ATOM 789 N N . ALA A 1 103 ? 15.935 23.878 27.614 1.00 92.38 103 ALA A N 1
ATOM 790 C CA . ALA A 1 103 ? 16.615 24.294 28.844 1.00 92.38 103 ALA A CA 1
ATOM 791 C C . ALA A 1 103 ? 18.070 23.800 28.937 1.00 92.38 103 ALA A C 1
ATOM 793 O O . ALA A 1 103 ? 18.906 24.475 29.534 1.00 92.38 103 ALA A O 1
ATOM 794 N N . PHE A 1 104 ? 18.376 22.639 28.351 1.00 92.38 104 PHE A N 1
ATOM 795 C CA . PHE A 1 104 ? 19.722 22.055 28.338 1.00 92.38 104 PHE A CA 1
ATOM 796 C C . PHE A 1 104 ? 20.495 22.305 27.031 1.00 92.38 104 PHE A C 1
ATOM 798 O O . PHE A 1 104 ? 21.617 21.819 26.903 1.00 92.38 104 PHE A O 1
ATOM 805 N N . GLY A 1 105 ? 19.923 23.033 26.062 1.00 89.38 105 GLY A N 1
ATOM 806 C CA . GLY A 1 105 ? 20.547 23.266 24.752 1.00 89.38 105 GLY A CA 1
ATOM 807 C C . GLY A 1 105 ? 20.814 21.975 23.964 1.00 89.38 105 GLY A C 1
ATOM 808 O O . GLY A 1 105 ? 21.785 21.889 23.220 1.00 89.38 105 GLY A O 1
ATOM 809 N N . GLY A 1 106 ? 19.988 20.942 24.157 1.00 88.31 106 GLY A N 1
ATOM 810 C CA . GLY A 1 106 ? 20.201 19.594 23.615 1.00 88.31 106 GLY A CA 1
ATOM 811 C C . GLY A 1 106 ? 19.820 19.409 22.142 1.00 88.31 106 GLY A C 1
ATOM 812 O O . GLY A 1 106 ? 19.840 18.282 21.655 1.00 88.31 106 GLY A O 1
ATOM 813 N N . GLU A 1 107 ? 19.456 20.479 21.435 1.00 86.81 107 GLU A N 1
ATOM 814 C CA . GLU A 1 107 ? 18.883 20.432 20.083 1.00 86.81 107 GLU A CA 1
ATOM 815 C C . GLU A 1 107 ? 19.813 19.746 19.070 1.00 86.81 107 GLU A C 1
ATOM 817 O O . GLU A 1 107 ? 19.386 18.835 18.362 1.00 86.81 107 GLU A O 1
ATOM 822 N N . GLU A 1 108 ? 21.104 20.096 19.048 1.00 88.31 108 GLU A N 1
ATOM 823 C CA . GLU A 1 108 ? 22.071 19.488 18.120 1.00 88.31 108 GLU A CA 1
ATOM 824 C C . GLU A 1 108 ? 22.257 17.983 18.359 1.00 88.31 108 GLU A C 1
ATOM 826 O O . GLU A 1 108 ? 22.402 17.205 17.413 1.00 88.31 108 GLU A O 1
ATOM 831 N N . LYS A 1 109 ? 22.198 17.547 19.623 1.00 87.56 109 LYS A N 1
ATOM 832 C CA . LYS A 1 109 ? 22.338 16.134 19.996 1.00 87.56 109 LYS A CA 1
ATOM 833 C C . LYS A 1 109 ? 21.157 15.302 19.496 1.00 87.56 109 LYS A C 1
ATOM 835 O O . LYS A 1 109 ? 21.350 14.176 19.039 1.00 87.56 109 LYS A O 1
ATOM 840 N N . GLU A 1 110 ? 19.948 15.849 19.569 1.00 86.50 110 GLU A N 1
ATOM 841 C CA . GLU A 1 110 ? 18.739 15.174 19.094 1.00 86.50 110 GLU A CA 1
ATOM 842 C C . GLU A 1 110 ? 18.642 15.184 17.559 1.00 86.50 110 GLU A C 1
ATOM 844 O O . GLU A 1 110 ? 18.225 14.191 16.961 1.00 86.50 110 GLU A O 1
ATOM 849 N N . ILE A 1 111 ? 19.131 16.240 16.897 1.00 85.50 111 ILE A N 1
ATOM 850 C CA . ILE A 1 111 ? 19.260 16.288 15.430 1.00 85.50 111 ILE A CA 1
ATOM 851 C C . ILE A 1 111 ? 20.239 15.214 14.933 1.00 85.50 111 ILE A C 1
ATOM 853 O O . ILE A 1 111 ? 19.931 14.496 13.979 1.00 85.50 111 ILE A O 1
ATOM 857 N N . ALA A 1 112 ? 21.375 15.025 15.609 1.00 87.88 112 ALA A N 1
ATOM 858 C CA . ALA A 1 112 ? 22.338 13.979 15.258 1.00 87.88 112 ALA A CA 1
ATOM 859 C C . ALA A 1 112 ? 21.748 12.556 15.373 1.00 87.88 112 ALA A C 1
ATOM 861 O O . ALA A 1 112 ? 22.118 11.663 14.610 1.00 87.88 112 ALA A O 1
ATOM 862 N N . ARG A 1 113 ? 20.775 12.326 16.271 1.00 85.31 113 ARG A N 1
ATOM 863 C CA . ARG A 1 113 ? 20.070 11.029 16.385 1.00 85.31 113 ARG A CA 1
ATOM 864 C C . ARG A 1 113 ? 19.176 10.721 15.174 1.00 85.31 113 ARG A C 1
ATOM 866 O O . ARG A 1 113 ? 18.874 9.551 14.941 1.00 85.31 113 ARG A O 1
ATOM 873 N N . LEU A 1 114 ? 18.776 11.728 14.394 1.00 83.56 114 LEU A N 1
ATOM 874 C CA . LEU A 1 114 ? 17.939 11.582 13.191 1.00 83.56 114 LEU A CA 1
ATOM 875 C C . LEU A 1 114 ? 18.754 11.354 11.905 1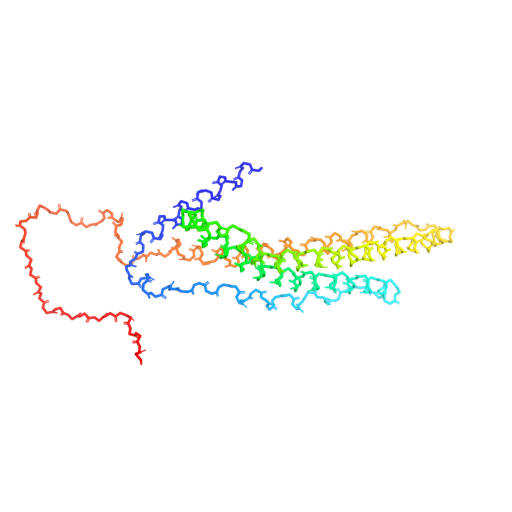.00 83.56 114 LEU A C 1
ATOM 877 O O . LEU A 1 114 ? 18.226 10.825 10.922 1.00 83.56 114 LEU A O 1
ATOM 881 N N . GLU A 1 115 ? 20.038 11.709 11.905 1.00 84.44 115 GLU A N 1
ATOM 882 C CA . GLU A 1 115 ? 20.932 11.628 10.743 1.00 84.44 115 GLU A CA 1
ATOM 883 C C . GLU A 1 115 ? 21.019 10.221 10.102 1.00 84.44 115 GLU A C 1
ATOM 885 O O . GLU A 1 115 ? 20.941 10.112 8.872 1.00 84.44 115 GLU A O 1
ATOM 890 N N . PRO A 1 116 ? 21.081 9.105 10.865 1.00 82.38 116 PRO A N 1
ATOM 891 C CA . PRO A 1 116 ? 21.117 7.762 10.280 1.00 82.38 116 PRO A CA 1
ATOM 892 C C . PRO A 1 116 ? 19.855 7.414 9.478 1.00 82.38 116 PRO A C 1
ATOM 894 O O . PRO A 1 116 ? 19.940 6.735 8.451 1.00 82.38 116 PRO A O 1
ATOM 897 N N . ALA A 1 117 ? 18.686 7.890 9.923 1.00 80.31 117 ALA A N 1
ATOM 898 C CA . ALA A 1 117 ? 17.422 7.674 9.223 1.00 80.31 117 ALA A CA 1
ATOM 899 C C . ALA A 1 117 ? 17.377 8.465 7.905 1.00 80.31 117 ALA A C 1
ATOM 901 O O . ALA A 1 117 ? 16.969 7.922 6.876 1.00 80.31 117 ALA A O 1
ATOM 902 N N . GLN A 1 118 ? 17.879 9.705 7.905 1.00 80.44 118 GLN A N 1
ATOM 903 C CA . GLN A 1 118 ? 17.984 10.524 6.692 1.00 80.44 118 GLN A CA 1
ATOM 904 C C . GLN A 1 118 ? 18.941 9.909 5.663 1.00 80.44 118 GLN A C 1
ATOM 906 O O . GLN A 1 118 ? 18.583 9.761 4.493 1.00 80.44 118 GLN A O 1
ATOM 911 N N . ASN A 1 119 ? 20.127 9.475 6.095 1.00 82.94 119 ASN A N 1
ATOM 912 C CA . ASN A 1 119 ? 21.119 8.860 5.209 1.00 82.94 119 ASN A CA 1
ATOM 913 C C . ASN A 1 119 ? 20.609 7.558 4.572 1.00 82.94 119 ASN A C 1
ATOM 915 O O . ASN A 1 119 ? 20.876 7.290 3.396 1.00 82.94 119 ASN A O 1
ATOM 919 N N . MET A 1 120 ? 19.824 6.766 5.310 1.00 80.50 120 MET A N 1
ATOM 920 C CA . MET A 1 120 ? 19.151 5.595 4.748 1.00 80.50 120 MET A CA 1
ATOM 921 C C . MET A 1 120 ? 18.136 5.987 3.665 1.00 80.50 120 MET A C 1
ATOM 923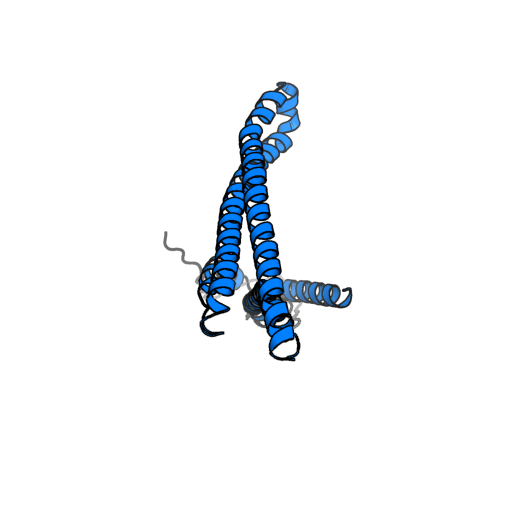 O O . MET A 1 120 ? 18.138 5.385 2.589 1.00 80.50 120 MET A O 1
ATOM 927 N N . GLY A 1 121 ? 17.314 7.010 3.921 1.00 79.06 121 GLY A N 1
ATOM 928 C CA . GLY A 1 121 ? 16.337 7.527 2.960 1.00 79.06 121 GLY A CA 1
ATOM 929 C C . GLY A 1 121 ? 16.989 8.021 1.666 1.00 79.06 121 GLY A C 1
ATOM 930 O O . GLY A 1 121 ? 16.558 7.648 0.575 1.00 79.06 121 GLY A O 1
ATOM 931 N N . ILE A 1 122 ? 18.093 8.770 1.769 1.00 84.56 122 ILE A N 1
ATOM 932 C CA . ILE A 1 122 ? 18.855 9.262 0.609 1.00 84.56 122 ILE A CA 1
ATOM 933 C C . ILE A 1 122 ? 19.423 8.094 -0.205 1.00 84.56 122 ILE A C 1
ATOM 935 O O . ILE A 1 122 ? 19.241 8.032 -1.423 1.00 84.56 122 ILE A O 1
ATOM 939 N N . ARG A 1 123 ? 20.069 7.123 0.455 1.00 81.00 123 ARG A N 1
ATOM 940 C CA . ARG A 1 123 ? 20.650 5.953 -0.221 1.00 81.00 123 ARG A CA 1
ATOM 941 C C . ARG A 1 123 ? 19.579 5.109 -0.919 1.00 81.00 123 ARG A C 1
ATOM 943 O O . ARG A 1 123 ? 19.804 4.645 -2.039 1.00 81.00 123 ARG A O 1
ATOM 950 N N . LYS A 1 124 ? 18.404 4.954 -0.298 1.00 78.62 124 LYS A N 1
ATOM 951 C CA . LYS A 1 124 ? 17.236 4.304 -0.908 1.00 78.62 124 LYS A CA 1
ATOM 952 C C . LYS A 1 124 ? 16.730 5.089 -2.113 1.00 78.62 124 LYS A C 1
ATOM 954 O O . LYS A 1 124 ? 16.472 4.485 -3.147 1.00 78.62 124 LYS A O 1
ATOM 959 N N . GLY A 1 125 ? 16.615 6.412 -2.001 1.00 82.06 125 GLY A N 1
ATOM 960 C CA . GLY A 1 125 ? 16.175 7.286 -3.089 1.00 82.06 125 GLY A CA 1
ATOM 961 C C . GLY A 1 125 ? 17.047 7.135 -4.335 1.00 82.06 125 GLY A C 1
ATOM 962 O O . GLY A 1 125 ? 16.527 6.928 -5.429 1.00 82.06 125 GLY A O 1
ATOM 963 N N . VAL A 1 126 ? 18.371 7.121 -4.159 1.00 87.25 126 VAL A N 1
ATOM 964 C CA . VAL A 1 126 ? 19.324 6.904 -5.258 1.00 87.25 126 VAL A CA 1
ATOM 965 C C . VAL A 1 126 ? 19.169 5.506 -5.865 1.00 87.25 126 VAL A C 1
ATOM 967 O O . VAL A 1 126 ? 19.046 5.376 -7.082 1.00 87.25 126 VAL A O 1
ATOM 970 N N . PHE A 1 127 ? 19.123 4.456 -5.040 1.00 81.00 127 PHE A N 1
ATOM 971 C CA . PHE A 1 127 ? 18.995 3.080 -5.532 1.00 81.00 127 PHE A CA 1
ATOM 972 C C . PHE A 1 127 ? 17.654 2.834 -6.245 1.00 81.00 127 PHE A C 1
ATOM 974 O O . PHE A 1 127 ? 17.608 2.231 -7.317 1.00 81.00 127 PHE A O 1
ATOM 981 N N . SER A 1 128 ? 16.567 3.368 -5.688 1.00 79.62 128 SER A N 1
ATOM 982 C CA . SER A 1 128 ? 15.223 3.336 -6.266 1.00 79.62 128 SER A CA 1
ATOM 983 C C . SER A 1 128 ? 15.151 4.104 -7.588 1.00 79.62 128 SER A C 1
ATOM 985 O O . SER A 1 128 ? 14.562 3.614 -8.556 1.00 79.62 128 SER A O 1
ATOM 987 N N . GLY A 1 129 ? 15.791 5.275 -7.662 1.00 84.44 129 GLY A N 1
ATOM 988 C CA . GLY A 1 129 ? 15.868 6.087 -8.873 1.00 84.44 129 GLY A CA 1
ATOM 989 C C . GLY A 1 129 ? 16.611 5.376 -10.003 1.00 84.44 129 GLY A C 1
ATOM 990 O O . GLY A 1 129 ? 16.085 5.277 -11.110 1.00 84.44 129 GLY A O 1
ATOM 991 N N . ILE A 1 130 ? 17.785 4.803 -9.714 1.00 87.00 130 ILE A N 1
ATOM 992 C CA . ILE A 1 130 ? 18.566 4.023 -10.688 1.00 87.00 130 ILE A CA 1
ATOM 993 C C . ILE A 1 130 ? 17.778 2.792 -11.151 1.00 87.00 130 ILE A C 1
ATOM 995 O O . ILE A 1 130 ? 17.656 2.561 -12.355 1.00 87.00 130 ILE A O 1
ATOM 999 N N . GLY A 1 131 ? 17.195 2.031 -10.218 1.00 82.81 131 GLY A N 1
ATOM 1000 C CA . GLY A 1 131 ? 16.393 0.850 -10.545 1.00 82.81 131 GLY A CA 1
ATOM 1001 C C . GLY A 1 131 ? 15.195 1.185 -11.433 1.00 82.81 131 GLY A C 1
ATOM 1002 O O . GLY A 1 131 ? 14.930 0.494 -12.415 1.00 82.81 131 GLY A O 1
ATOM 1003 N N . SER A 1 132 ? 14.513 2.294 -11.144 1.00 80.12 132 SER A N 1
ATOM 1004 C CA . SER A 1 132 ? 13.401 2.779 -11.963 1.00 80.12 132 SER A CA 1
ATOM 1005 C C . SER A 1 132 ? 13.879 3.242 -13.342 1.00 80.12 132 SER A C 1
ATOM 1007 O O . SER A 1 132 ? 13.267 2.885 -14.343 1.00 80.12 132 SER A O 1
ATOM 1009 N N . GLY A 1 133 ? 14.995 3.970 -13.429 1.00 86.00 133 GLY A N 1
ATOM 1010 C CA . GLY A 1 133 ? 15.569 4.408 -14.704 1.00 86.00 133 GLY A CA 1
ATOM 1011 C C . GLY A 1 133 ? 15.917 3.242 -15.635 1.00 86.00 133 GLY A C 1
ATOM 1012 O O . GLY A 1 133 ? 15.528 3.251 -16.802 1.00 86.00 133 GLY A O 1
ATOM 1013 N N . ILE A 1 134 ? 16.573 2.202 -15.108 1.00 84.38 134 ILE A N 1
ATOM 1014 C CA . ILE A 1 134 ? 16.889 0.975 -15.860 1.00 84.38 134 ILE A CA 1
ATOM 1015 C C . ILE A 1 134 ? 15.603 0.278 -16.320 1.00 84.38 134 ILE A C 1
ATOM 1017 O O . ILE A 1 134 ? 15.502 -0.143 -17.472 1.00 84.38 134 ILE A O 1
ATOM 1021 N N . MET A 1 135 ? 14.593 0.201 -15.450 1.00 76.12 135 MET A N 1
ATOM 1022 C CA . MET A 1 135 ? 13.300 -0.386 -15.790 1.00 76.12 135 MET A CA 1
ATOM 1023 C C . MET A 1 135 ? 12.632 0.353 -16.958 1.00 76.12 135 MET A C 1
ATOM 1025 O O . MET A 1 135 ? 12.247 -0.293 -17.933 1.00 76.12 135 MET A O 1
ATOM 1029 N N . TRP A 1 136 ? 12.535 1.686 -16.904 1.00 81.12 136 TRP A N 1
ATOM 1030 C CA . TRP A 1 136 ? 11.958 2.501 -17.982 1.00 81.12 136 TRP A CA 1
ATOM 1031 C C . TRP A 1 136 ? 12.754 2.390 -19.284 1.00 81.12 136 TRP A C 1
ATOM 1033 O O . TRP A 1 136 ? 12.164 2.289 -20.359 1.00 81.12 136 TRP A O 1
ATOM 1043 N N . PHE A 1 137 ? 14.083 2.337 -19.201 1.00 85.19 137 PHE A N 1
ATOM 1044 C CA . PHE A 1 137 ? 14.939 2.121 -20.365 1.00 85.19 137 PHE A CA 1
ATOM 1045 C C . PHE A 1 137 ? 14.628 0.790 -21.069 1.00 85.19 137 PHE A C 1
ATOM 1047 O O . PHE A 1 137 ? 14.459 0.765 -22.288 1.00 85.19 137 PHE A O 1
ATOM 1054 N N . ILE A 1 138 ? 14.464 -0.302 -20.314 1.00 79.31 138 ILE A N 1
ATOM 1055 C CA . ILE A 1 138 ? 14.106 -1.618 -20.869 1.00 79.31 138 ILE A CA 1
ATOM 1056 C C . ILE A 1 138 ? 12.731 -1.584 -21.562 1.00 79.31 138 ILE A C 1
ATOM 1058 O O . ILE A 1 138 ? 12.573 -2.227 -22.602 1.00 79.31 138 ILE A O 1
ATOM 1062 N N . ILE A 1 139 ? 11.749 -0.822 -21.048 1.00 76.81 139 ILE A N 1
ATOM 1063 C CA . ILE A 1 139 ? 10.442 -0.637 -21.722 1.00 76.81 139 ILE A CA 1
ATOM 1064 C C . ILE A 1 139 ? 10.657 -0.052 -23.109 1.00 76.81 139 ILE A C 1
ATOM 1066 O O . ILE A 1 139 ? 10.231 -0.635 -24.105 1.00 76.81 139 ILE A O 1
ATOM 1070 N N . TYR A 1 140 ? 11.328 1.098 -23.169 1.00 83.12 140 TYR A N 1
ATOM 1071 C CA . TYR A 1 140 ? 11.500 1.826 -24.418 1.00 83.12 140 TYR A CA 1
ATOM 1072 C C . TYR A 1 140 ? 12.357 1.049 -25.417 1.00 83.12 140 TYR A C 1
ATOM 1074 O O . TYR A 1 140 ? 12.038 1.038 -26.604 1.00 83.12 140 TYR A O 1
ATOM 1082 N N . ALA A 1 141 ? 13.380 0.328 -24.951 1.00 83.44 141 ALA A N 1
ATOM 1083 C CA . ALA A 1 141 ? 14.165 -0.570 -25.792 1.00 83.44 141 ALA A CA 1
ATOM 1084 C C . ALA A 1 141 ? 13.306 -1.706 -26.379 1.00 83.44 141 ALA A C 1
ATOM 1086 O O . ALA A 1 141 ? 13.390 -1.999 -27.572 1.00 83.44 141 ALA A O 1
ATOM 1087 N N . THR A 1 142 ? 12.424 -2.303 -25.570 1.00 75.62 142 THR A N 1
ATOM 1088 C CA . THR A 1 142 ? 11.500 -3.356 -26.024 1.00 75.62 142 THR A CA 1
ATOM 1089 C C . THR A 1 142 ? 10.489 -2.814 -27.033 1.00 75.62 142 THR A C 1
ATOM 1091 O O . THR A 1 142 ? 10.200 -3.480 -28.027 1.00 75.62 142 THR A O 1
ATOM 1094 N N . TYR A 1 143 ? 9.982 -1.595 -26.831 1.00 77.56 143 TYR A N 1
ATOM 1095 C CA . TYR A 1 143 ? 9.112 -0.921 -27.796 1.00 77.56 143 TYR A CA 1
ATOM 1096 C C . TYR A 1 143 ? 9.830 -0.631 -29.108 1.00 77.56 143 TYR A C 1
ATOM 1098 O O . TYR A 1 143 ? 9.295 -0.944 -30.166 1.00 77.56 143 TYR A O 1
ATOM 1106 N N . ALA A 1 144 ? 11.047 -0.088 -29.060 1.00 83.94 144 ALA A N 1
ATOM 1107 C CA . ALA A 1 144 ? 11.830 0.187 -30.259 1.00 83.94 144 ALA A CA 1
ATOM 1108 C C . ALA A 1 144 ? 12.064 -1.092 -31.080 1.00 83.94 144 ALA A C 1
ATOM 1110 O O . ALA A 1 144 ? 11.843 -1.095 -32.290 1.00 83.94 144 ALA A O 1
ATOM 1111 N N . LEU A 1 145 ? 12.418 -2.200 -30.418 1.00 78.81 145 LEU A N 1
ATOM 1112 C CA . LEU A 1 145 ? 12.599 -3.500 -31.068 1.00 78.81 145 LEU A CA 1
ATOM 1113 C C . LEU A 1 145 ? 11.283 -4.056 -31.638 1.00 78.81 145 LEU A C 1
ATOM 1115 O O . LEU A 1 145 ? 11.250 -4.574 -32.754 1.00 78.81 145 LEU A O 1
ATOM 1119 N N . SER A 1 146 ? 10.189 -3.893 -30.891 1.00 73.62 146 SER A N 1
ATOM 1120 C CA . SER A 1 146 ? 8.833 -4.273 -31.297 1.00 73.62 146 SER A CA 1
ATOM 1121 C C . SER A 1 146 ? 8.378 -3.525 -32.550 1.00 73.62 146 SER A C 1
ATOM 1123 O O . SER A 1 146 ? 7.815 -4.135 -33.456 1.00 73.62 146 SER A O 1
ATOM 1125 N N . PHE A 1 147 ? 8.650 -2.221 -32.632 1.00 76.56 147 PHE A N 1
ATOM 1126 C CA . PHE A 1 147 ? 8.350 -1.408 -33.809 1.00 76.56 147 PHE A CA 1
ATOM 1127 C C . PHE A 1 147 ? 9.251 -1.756 -34.991 1.00 76.56 147 PHE A C 1
ATOM 1129 O O . PHE A 1 147 ? 8.746 -1.901 -36.099 1.00 76.56 147 PHE A O 1
ATOM 1136 N N . TRP A 1 148 ? 10.553 -1.950 -34.767 1.00 80.50 148 TRP A N 1
ATOM 1137 C CA . TRP A 1 148 ? 11.490 -2.351 -35.818 1.00 80.50 148 TRP A CA 1
ATOM 1138 C C . TRP A 1 148 ? 11.053 -3.652 -36.502 1.00 80.50 148 TRP A C 1
ATOM 1140 O O . TRP A 1 148 ? 10.926 -3.709 -37.725 1.00 80.50 148 TRP A O 1
ATOM 1150 N N . TYR A 1 149 ? 10.751 -4.681 -35.707 1.00 74.25 149 TYR A N 1
ATOM 1151 C CA . TYR A 1 149 ? 10.281 -5.963 -36.226 1.00 74.25 149 TYR A CA 1
ATOM 1152 C C . TYR A 1 149 ? 8.849 -5.881 -36.780 1.00 74.25 149 TYR A C 1
ATOM 1154 O O . TYR A 1 149 ? 8.553 -6.427 -37.843 1.00 74.25 149 TYR A O 1
ATOM 1162 N N . GLY A 1 150 ? 7.960 -5.160 -36.091 1.00 73.38 150 GLY A N 1
ATOM 1163 C CA . GLY A 1 150 ? 6.560 -5.008 -36.480 1.00 73.38 150 GLY A CA 1
ATOM 1164 C C . GLY A 1 150 ? 6.380 -4.308 -37.828 1.00 73.38 150 GLY A C 1
ATOM 1165 O O . GLY A 1 150 ? 5.570 -4.754 -38.635 1.00 73.38 150 GLY A O 1
ATOM 1166 N N . VAL A 1 151 ? 7.163 -3.260 -38.109 1.00 75.75 151 VAL A N 1
ATOM 1167 C CA . VAL A 1 151 ? 7.123 -2.546 -39.398 1.00 75.75 151 VAL A CA 1
ATOM 1168 C C . VAL A 1 151 ? 7.586 -3.447 -40.544 1.00 75.75 151 VAL A C 1
ATOM 1170 O O . VAL A 1 151 ? 6.936 -3.459 -41.587 1.00 75.75 151 VAL A O 1
ATOM 1173 N N . GLY A 1 152 ? 8.636 -4.253 -40.344 1.00 73.00 152 GLY A N 1
ATOM 1174 C CA . GLY A 1 152 ? 9.078 -5.231 -41.346 1.00 73.00 152 GLY A CA 1
ATOM 1175 C C . GLY A 1 152 ? 7.970 -6.223 -41.717 1.00 73.00 152 GLY A C 1
ATOM 1176 O O . GLY A 1 152 ? 7.694 -6.448 -42.892 1.00 73.00 152 GLY A O 1
ATOM 1177 N N . LEU A 1 153 ? 7.241 -6.727 -40.718 1.00 67.94 153 LEU A N 1
ATOM 1178 C CA . LEU A 1 153 ? 6.149 -7.678 -40.938 1.00 67.94 153 LEU A CA 1
ATOM 1179 C C . LEU A 1 153 ? 4.926 -7.054 -41.638 1.00 67.94 153 LEU A C 1
ATOM 1181 O O . LEU A 1 153 ? 4.228 -7.730 -42.398 1.00 67.94 153 LEU A O 1
ATOM 1185 N N . ILE A 1 154 ? 4.658 -5.767 -41.397 1.00 70.69 154 ILE A N 1
ATOM 1186 C CA . ILE A 1 154 ? 3.578 -5.021 -42.063 1.00 70.69 154 ILE A CA 1
ATOM 1187 C C . ILE A 1 154 ? 3.893 -4.830 -43.552 1.00 70.69 154 ILE A C 1
ATOM 1189 O O . ILE A 1 154 ? 2.997 -4.993 -44.384 1.00 70.69 154 ILE A O 1
ATOM 1193 N N . LEU A 1 155 ? 5.154 -4.527 -43.884 1.00 72.69 155 LEU A N 1
ATOM 1194 C CA . LEU A 1 155 ? 5.611 -4.347 -45.264 1.00 72.69 155 LEU A CA 1
ATOM 1195 C C . LEU A 1 155 ? 5.553 -5.657 -46.067 1.00 72.69 155 LEU A C 1
ATOM 1197 O O . LEU A 1 155 ? 5.125 -5.629 -47.219 1.00 72.69 155 LEU A O 1
ATOM 1201 N N . ASP A 1 156 ? 5.893 -6.792 -45.448 1.00 71.50 156 ASP A N 1
ATOM 1202 C CA . ASP A 1 156 ? 5.928 -8.095 -46.127 1.00 71.50 156 ASP A CA 1
ATOM 1203 C C . ASP A 1 156 ? 4.560 -8.794 -46.222 1.00 71.50 156 ASP A C 1
ATOM 1205 O O . ASP A 1 156 ? 4.312 -9.538 -47.170 1.00 71.50 156 ASP A O 1
ATOM 1209 N N . CYS A 1 157 ? 3.654 -8.600 -45.253 1.00 59.72 157 CYS A N 1
ATOM 1210 C CA . CYS A 1 157 ? 2.424 -9.403 -45.150 1.00 59.72 157 CYS A CA 1
ATOM 1211 C C . CYS A 1 157 ? 1.099 -8.627 -45.184 1.00 59.7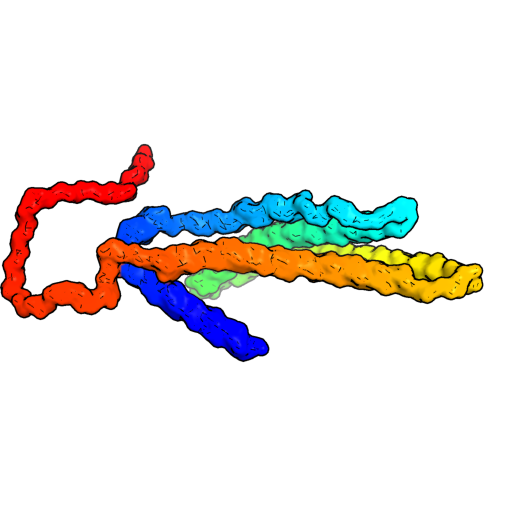2 157 CYS A C 1
ATOM 1213 O O . CYS A 1 157 ? 0.052 -9.265 -45.067 1.00 59.72 157 CYS A O 1
ATOM 1215 N N . ARG A 1 158 ? 1.090 -7.293 -45.344 1.00 58.41 158 ARG A N 1
ATOM 1216 C CA . ARG A 1 158 ? -0.145 -6.472 -45.408 1.00 58.41 158 ARG A CA 1
ATOM 1217 C C . ARG A 1 158 ? -1.163 -6.833 -44.302 1.00 58.41 158 ARG A C 1
ATOM 1219 O O . ARG A 1 158 ? -2.368 -6.861 -44.540 1.00 58.41 158 ARG A O 1
ATOM 1226 N N . ARG A 1 159 ? -0.663 -7.174 -43.107 1.00 58.84 159 ARG A N 1
ATOM 1227 C CA . ARG A 1 159 ? -1.459 -7.484 -41.908 1.00 58.84 159 ARG A CA 1
ATOM 1228 C C . ARG A 1 159 ? -1.591 -6.243 -41.034 1.00 58.84 159 ARG A C 1
ATOM 1230 O O . ARG A 1 159 ? -0.637 -5.481 -40.895 1.00 58.84 159 ARG A O 1
ATOM 1237 N N . ASP A 1 160 ? -2.762 -6.092 -40.424 1.00 61.97 160 ASP A N 1
ATOM 1238 C CA . ASP A 1 160 ? -3.073 -5.023 -39.473 1.00 61.97 160 ASP A CA 1
ATOM 1239 C C . ASP A 1 160 ? -2.147 -5.060 -38.238 1.00 61.97 160 ASP A C 1
ATOM 1241 O O . ASP A 1 160 ? -1.645 -6.134 -37.881 1.00 61.97 160 ASP A O 1
ATOM 1245 N N . PRO A 1 161 ? -1.926 -3.923 -37.541 1.00 63.22 161 PRO A N 1
ATOM 1246 C CA . PRO A 1 161 ? -0.996 -3.794 -36.410 1.00 63.22 161 PRO A CA 1
ATOM 1247 C C . PRO A 1 161 ? -1.503 -4.457 -35.110 1.00 63.22 161 PRO A C 1
ATOM 1249 O O . PRO A 1 161 ? -1.466 -3.873 -34.028 1.00 63.22 161 PRO A O 1
ATOM 1252 N N . ILE A 1 162 ? -1.945 -5.713 -35.191 1.00 69.56 162 ILE A N 1
ATOM 1253 C CA . ILE A 1 162 ? -2.481 -6.518 -34.082 1.00 69.56 162 ILE A CA 1
ATOM 1254 C C . ILE A 1 162 ? -1.440 -6.670 -32.960 1.00 69.56 162 ILE A C 1
ATOM 1256 O O . ILE A 1 162 ? -1.787 -6.713 -31.782 1.00 69.56 162 ILE A O 1
ATOM 1260 N N . PHE A 1 163 ? -0.150 -6.690 -33.308 1.00 69.31 163 PHE A N 1
ATOM 1261 C CA . PHE A 1 163 ? 0.942 -6.844 -32.349 1.00 69.31 163 PHE A CA 1
ATOM 1262 C C . PHE A 1 163 ? 0.994 -5.717 -31.304 1.00 69.31 163 PHE A C 1
ATOM 1264 O O . PHE A 1 163 ? 1.137 -5.989 -30.112 1.00 69.31 163 PHE A O 1
ATOM 1271 N N . PHE A 1 164 ? 0.804 -4.461 -31.724 1.00 66.69 164 PHE A N 1
ATOM 1272 C CA . PHE A 1 164 ? 0.824 -3.313 -30.813 1.00 66.69 164 PHE A CA 1
ATOM 1273 C C . PHE A 1 164 ? -0.385 -3.322 -29.866 1.00 66.69 164 PHE A C 1
ATOM 1275 O O . PHE A 1 164 ? -0.242 -3.099 -28.664 1.00 66.69 164 PHE A O 1
ATOM 1282 N N . SER A 1 165 ? -1.570 -3.660 -30.383 1.00 70.06 165 SER A N 1
ATOM 1283 C CA . SER A 1 165 ? -2.794 -3.775 -29.583 1.00 70.06 165 SER A CA 1
ATOM 1284 C C . SER A 1 165 ? -2.706 -4.886 -28.531 1.00 70.06 165 SER A C 1
ATOM 1286 O O . SER A 1 165 ? -3.153 -4.690 -27.403 1.00 70.06 165 SER A O 1
ATOM 1288 N N . VAL A 1 166 ? -2.098 -6.031 -28.864 1.00 72.38 166 VAL A N 1
ATOM 1289 C CA . VAL A 1 166 ? -1.891 -7.144 -27.919 1.00 72.38 166 VAL A CA 1
ATOM 1290 C C . VAL A 1 166 ? -0.884 -6.769 -26.827 1.00 72.38 166 VAL A C 1
ATOM 1292 O O . VAL A 1 166 ? -1.146 -7.033 -25.654 1.00 72.38 166 VAL A O 1
ATOM 1295 N N . LEU A 1 167 ? 0.222 -6.099 -27.179 1.00 69.75 167 LEU A N 1
ATOM 1296 C CA . LEU A 1 167 ? 1.213 -5.627 -26.206 1.00 69.75 167 LEU A CA 1
ATOM 1297 C C . LEU A 1 167 ? 0.591 -4.633 -25.212 1.00 69.75 167 LEU A C 1
ATOM 1299 O O . LEU A 1 167 ? 0.723 -4.802 -24.000 1.00 69.75 167 LEU A O 1
ATOM 1303 N N . GLN A 1 168 ? -0.152 -3.645 -25.718 1.00 67.94 168 GLN A N 1
ATOM 1304 C CA . GLN A 1 168 ? -0.830 -2.655 -24.879 1.00 67.94 168 GLN A CA 1
ATOM 1305 C C . GLN A 1 168 ? -1.948 -3.287 -24.031 1.00 67.94 168 GLN A C 1
ATOM 1307 O O . GLN A 1 168 ? -2.164 -2.885 -22.886 1.00 67.94 168 GLN A O 1
ATOM 1312 N N . GLY A 1 169 ? -2.643 -4.296 -24.567 1.00 63.75 169 GLY A N 1
ATOM 1313 C CA . GLY A 1 169 ? -3.638 -5.083 -23.840 1.00 63.75 169 GLY A CA 1
ATOM 1314 C C . GLY A 1 169 ? -3.037 -5.821 -22.642 1.00 63.75 169 GLY A C 1
ATOM 1315 O O . GLY A 1 169 ? -3.552 -5.699 -21.532 1.00 63.75 169 GLY A O 1
ATOM 1316 N N . ALA A 1 170 ? -1.905 -6.507 -22.833 1.00 68.62 170 ALA A N 1
ATOM 1317 C CA . ALA A 1 170 ? -1.207 -7.218 -21.760 1.00 68.62 170 ALA A CA 1
ATOM 1318 C C . ALA A 1 170 ? -0.760 -6.280 -20.621 1.00 68.62 170 ALA A C 1
ATOM 1320 O O . ALA A 1 170 ? -0.887 -6.621 -19.445 1.00 68.62 170 ALA A O 1
ATOM 1321 N N . GLN A 1 171 ? -0.308 -5.066 -20.949 1.00 62.75 171 GLN A N 1
ATOM 1322 C CA . GLN A 1 171 ? 0.088 -4.072 -19.944 1.00 62.75 171 GLN A CA 1
ATOM 1323 C C . GLN A 1 171 ? -1.077 -3.597 -19.076 1.00 62.75 171 GLN A C 1
ATOM 1325 O O . GLN A 1 171 ? -0.933 -3.487 -17.861 1.00 62.75 171 GLN A O 1
ATOM 1330 N N . ASN A 1 172 ? -2.241 -3.342 -19.679 1.00 62.38 172 ASN A N 1
ATOM 1331 C CA . ASN A 1 172 ? -3.426 -2.920 -18.933 1.00 62.38 172 ASN A CA 1
ATOM 1332 C C . ASN A 1 172 ? -3.912 -4.008 -17.966 1.00 62.38 172 ASN A C 1
ATOM 1334 O O . ASN A 1 172 ? -4.339 -3.697 -16.854 1.00 62.38 172 ASN A O 1
ATOM 1338 N N . VAL A 1 173 ? -3.790 -5.284 -18.347 1.00 62.59 173 VAL A N 1
ATOM 1339 C CA . VAL A 1 173 ? -4.072 -6.406 -17.439 1.00 62.59 173 VAL A CA 1
ATOM 1340 C C . VAL A 1 173 ? -3.094 -6.402 -16.260 1.00 62.59 173 VAL A C 1
ATOM 1342 O O . VAL A 1 173 ? -3.534 -6.492 -15.115 1.00 62.59 173 VAL A O 1
ATOM 1345 N N . GLY A 1 174 ? -1.796 -6.199 -16.514 1.00 61.22 174 GLY A N 1
ATOM 1346 C CA . GLY A 1 174 ? -0.781 -6.081 -15.459 1.00 61.22 174 GLY A CA 1
ATOM 1347 C C . GLY A 1 174 ? -1.049 -4.931 -14.478 1.00 61.22 174 GLY A C 1
ATOM 1348 O O . GLY A 1 174 ? -0.966 -5.119 -13.268 1.00 61.22 174 GLY A O 1
ATOM 1349 N N . LEU A 1 175 ? -1.466 -3.764 -14.979 1.00 61.19 175 LEU A N 1
ATOM 1350 C CA . LEU A 1 175 ? -1.836 -2.610 -14.147 1.00 61.19 175 LEU A CA 1
ATOM 1351 C C . LEU A 1 175 ? -3.144 -2.818 -13.363 1.00 61.19 175 LEU A C 1
ATOM 1353 O O . LEU A 1 175 ? -3.372 -2.146 -12.360 1.00 61.19 175 LEU A O 1
ATOM 1357 N N . THR A 1 176 ? -3.997 -3.757 -13.784 1.00 60.28 176 THR A N 1
ATOM 1358 C CA . THR A 1 176 ? -5.268 -4.065 -13.106 1.00 60.28 176 THR A CA 1
ATOM 1359 C C . THR A 1 176 ? -5.080 -4.970 -11.882 1.00 60.28 176 THR A C 1
ATOM 1361 O O . THR A 1 176 ? -5.915 -4.954 -10.976 1.00 60.28 176 THR A O 1
ATOM 1364 N N . ALA A 1 177 ? -3.974 -5.715 -11.799 1.00 63.97 177 ALA A N 1
ATOM 1365 C CA . ALA A 1 177 ? -3.681 -6.628 -10.692 1.00 63.97 177 ALA A CA 1
ATOM 1366 C C . ALA A 1 177 ? -3.819 -6.002 -9.280 1.00 63.97 177 ALA A C 1
ATOM 1368 O O . ALA A 1 177 ? -4.584 -6.552 -8.484 1.00 63.97 177 ALA A O 1
ATOM 1369 N N . PRO A 1 178 ? -3.207 -4.842 -8.951 1.00 61.47 178 PRO A N 1
ATOM 1370 C CA . PRO A 1 178 ? -3.353 -4.234 -7.621 1.00 61.47 178 PRO A CA 1
ATOM 1371 C C . PRO A 1 178 ? -4.786 -3.770 -7.325 1.00 61.47 178 PRO A C 1
ATOM 1373 O O . PRO A 1 178 ? -5.217 -3.756 -6.173 1.00 61.47 178 PRO A O 1
ATOM 1376 N N . HIS A 1 179 ? -5.562 -3.410 -8.352 1.00 66.31 179 HIS A N 1
ATOM 1377 C CA . HIS A 1 179 ? -6.971 -3.055 -8.178 1.00 66.31 179 HIS A CA 1
ATOM 1378 C C . HIS A 1 179 ? -7.816 -4.281 -7.828 1.00 66.31 179 HIS A C 1
ATOM 1380 O O . HIS A 1 179 ? -8.704 -4.196 -6.977 1.00 66.31 179 HIS A O 1
ATOM 1386 N N . LEU A 1 180 ? -7.513 -5.427 -8.441 1.00 61.16 180 LEU A N 1
ATOM 1387 C CA . LEU A 1 180 ? -8.163 -6.691 -8.119 1.00 61.16 180 LEU A CA 1
ATOM 1388 C C . LEU A 1 180 ? -7.800 -7.161 -6.704 1.00 61.16 180 LEU A C 1
ATOM 1390 O O . LEU A 1 180 ? -8.686 -7.572 -5.956 1.00 61.16 180 LEU A O 1
ATOM 1394 N N . GLU A 1 181 ? -6.533 -7.030 -6.313 1.00 59.56 181 GLU A N 1
ATOM 1395 C CA . GLU A 1 181 ? -6.068 -7.316 -4.953 1.00 59.56 181 GLU A CA 1
ATOM 1396 C C . GLU A 1 181 ? -6.777 -6.425 -3.921 1.00 59.56 181 GLU A C 1
ATOM 1398 O O . GLU A 1 181 ? -7.326 -6.919 -2.936 1.00 59.56 181 GLU A O 1
ATOM 1403 N N . ALA A 1 182 ? -6.862 -5.115 -4.175 1.00 63.09 182 ALA A N 1
ATOM 1404 C CA . ALA A 1 182 ? -7.573 -4.185 -3.304 1.00 63.09 182 ALA A CA 1
ATOM 1405 C C . ALA A 1 182 ? -9.062 -4.547 -3.159 1.00 63.09 182 ALA A C 1
ATOM 1407 O O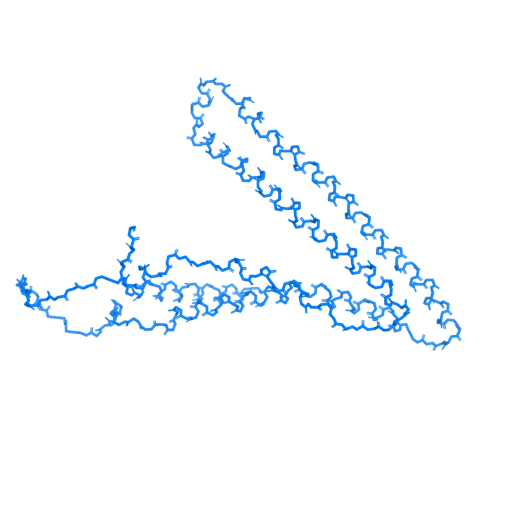 . ALA A 1 182 ? -9.608 -4.486 -2.055 1.00 63.09 182 ALA A O 1
ATOM 1408 N N . MET A 1 183 ? -9.722 -4.970 -4.243 1.00 66.50 183 MET A N 1
ATOM 1409 C CA . MET A 1 183 ? -11.107 -5.452 -4.186 1.00 66.50 183 MET A CA 1
ATOM 1410 C C . MET A 1 183 ? -11.237 -6.767 -3.409 1.00 66.50 183 MET A C 1
ATOM 1412 O O . MET A 1 183 ? -12.188 -6.925 -2.640 1.00 66.50 183 MET A O 1
ATOM 1416 N N . ALA A 1 184 ? -10.298 -7.701 -3.573 1.00 66.12 184 ALA A N 1
ATOM 1417 C CA . ALA A 1 184 ? -10.280 -8.960 -2.834 1.00 66.12 184 ALA A CA 1
ATOM 1418 C C . ALA A 1 184 ? -10.095 -8.718 -1.328 1.00 66.12 184 ALA A C 1
ATOM 1420 O O . ALA A 1 184 ? -10.871 -9.240 -0.524 1.00 66.12 184 ALA A O 1
ATOM 1421 N N . ASN A 1 185 ? -9.153 -7.850 -0.954 1.00 64.19 185 ASN A N 1
ATOM 1422 C CA . ASN A 1 185 ? -8.919 -7.432 0.427 1.00 64.19 185 ASN A CA 1
ATOM 1423 C C . ASN A 1 185 ? -10.146 -6.727 1.015 1.00 64.19 185 ASN A C 1
ATOM 1425 O O . ASN A 1 185 ? -10.596 -7.078 2.105 1.00 64.19 185 ASN A O 1
ATOM 1429 N N . ALA A 1 186 ? -10.758 -5.803 0.267 1.00 68.75 186 ALA A N 1
ATOM 1430 C CA . ALA A 1 186 ? -11.987 -5.140 0.690 1.00 68.75 186 ALA A CA 1
ATOM 1431 C C . ALA A 1 186 ? -13.125 -6.146 0.932 1.00 68.75 186 ALA A C 1
ATOM 1433 O O . ALA A 1 186 ? -13.828 -6.043 1.935 1.00 68.75 186 ALA A O 1
ATOM 1434 N N . ARG A 1 187 ? -13.288 -7.152 0.060 1.00 71.81 187 ARG A N 1
ATOM 1435 C CA . ARG A 1 187 ? -14.294 -8.212 0.228 1.00 71.81 187 ARG A CA 1
ATOM 1436 C C . ARG A 1 187 ? -13.997 -9.102 1.436 1.00 71.81 187 ARG A C 1
ATOM 1438 O O . ARG A 1 187 ? -14.924 -9.453 2.166 1.00 71.81 187 ARG A O 1
ATOM 1445 N N . ALA A 1 188 ? -12.732 -9.447 1.659 1.00 69.94 188 ALA A N 1
ATOM 1446 C CA . ALA A 1 188 ? -12.307 -10.257 2.794 1.00 69.94 188 ALA A CA 1
ATOM 1447 C C . ALA A 1 188 ? -12.546 -9.535 4.134 1.00 69.94 188 ALA A C 1
ATOM 1449 O O . ALA A 1 188 ? -13.087 -10.141 5.058 1.00 69.94 188 ALA A O 1
ATOM 1450 N N . SER A 1 189 ? -12.231 -8.237 4.232 1.00 66.62 189 SER A N 1
ATOM 1451 C CA . SER A 1 189 ? -12.525 -7.432 5.429 1.00 66.62 189 SER A CA 1
ATOM 1452 C C . SER A 1 189 ? -14.016 -7.141 5.590 1.00 66.62 189 SER A C 1
ATOM 1454 O O . SER A 1 189 ? -14.521 -7.086 6.707 1.00 66.62 189 SER A O 1
ATOM 1456 N N . ALA A 1 190 ? -14.757 -6.976 4.492 1.00 74.31 190 ALA A N 1
ATOM 1457 C CA . ALA A 1 190 ? -16.195 -6.745 4.564 1.00 74.31 190 ALA A CA 1
ATOM 1458 C C . ALA A 1 190 ? -16.920 -7.905 5.262 1.00 74.31 190 ALA A C 1
ATOM 1460 O O . ALA A 1 190 ? -17.845 -7.656 6.029 1.00 74.31 190 ALA A O 1
ATOM 1461 N N . GLY A 1 191 ? -16.475 -9.152 5.061 1.00 76.19 191 GLY A N 1
ATOM 1462 C CA . GLY A 1 191 ? -17.062 -10.327 5.710 1.00 76.19 191 GLY A CA 1
ATOM 1463 C C . GLY A 1 191 ? -17.095 -10.232 7.239 1.00 76.19 191 GLY A C 1
ATOM 1464 O O . GLY A 1 191 ? -18.128 -10.518 7.840 1.00 76.19 191 GLY A O 1
ATOM 1465 N N . SER A 1 192 ? -16.015 -9.769 7.877 1.00 73.75 192 SER A N 1
ATOM 1466 C CA . SER A 1 192 ? -15.981 -9.599 9.337 1.00 73.75 192 SER A CA 1
ATOM 1467 C C . SER A 1 192 ? -16.829 -8.414 9.808 1.00 73.75 192 SER A C 1
ATOM 1469 O O . SER A 1 192 ? -17.516 -8.520 10.821 1.00 73.75 192 SER A O 1
ATOM 1471 N N . ILE A 1 193 ? -16.847 -7.312 9.053 1.00 77.19 193 ILE A N 1
ATOM 1472 C CA . ILE A 1 193 ? -17.675 -6.133 9.353 1.00 77.19 193 ILE A CA 1
ATOM 1473 C C . ILE A 1 193 ? -19.167 -6.496 9.285 1.00 77.19 193 ILE A C 1
ATOM 1475 O O . ILE A 1 193 ? -19.920 -6.184 10.209 1.00 77.19 193 ILE A O 1
ATOM 1479 N N . PHE A 1 194 ? -19.597 -7.190 8.226 1.00 80.62 194 PHE A N 1
ATOM 1480 C CA . PHE A 1 194 ? -20.979 -7.658 8.079 1.00 80.62 194 PHE A CA 1
ATOM 1481 C C . PHE A 1 194 ? -21.343 -8.710 9.132 1.00 80.62 194 PHE A C 1
ATOM 1483 O O . PHE A 1 194 ? -22.430 -8.631 9.695 1.00 80.62 194 PHE A O 1
ATOM 1490 N N . ALA A 1 195 ? -20.422 -9.608 9.498 1.00 81.06 195 ALA A N 1
ATOM 1491 C CA . ALA A 1 195 ? -20.656 -10.578 10.568 1.00 81.06 195 ALA A CA 1
ATOM 1492 C C . ALA A 1 195 ? -20.961 -9.914 11.925 1.00 81.06 195 ALA A C 1
ATOM 1494 O O . ALA A 1 195 ? -21.817 -10.400 12.661 1.00 81.06 195 ALA A O 1
ATOM 1495 N N . VAL A 1 196 ? -20.306 -8.794 12.255 1.00 80.44 196 VAL A N 1
ATOM 1496 C CA . VAL A 1 196 ? -20.613 -8.022 13.475 1.00 80.44 196 VAL A CA 1
ATOM 1497 C C . VAL A 1 196 ? -21.934 -7.265 13.341 1.00 80.44 196 VAL A C 1
ATOM 1499 O O . VAL A 1 196 ? -22.710 -7.228 14.291 1.00 80.44 196 VAL A O 1
ATOM 1502 N N . MET A 1 197 ? -22.218 -6.682 12.172 1.00 78.88 197 MET A N 1
ATOM 1503 C CA . MET A 1 197 ? -23.468 -5.944 11.950 1.00 78.88 197 MET A CA 1
ATOM 1504 C C . MET A 1 197 ? -24.717 -6.827 11.996 1.00 78.88 197 MET A C 1
ATOM 1506 O O . MET A 1 197 ? -25.745 -6.382 12.505 1.00 78.88 197 MET A O 1
ATOM 1510 N N . ASP A 1 198 ? -24.628 -8.058 11.495 1.00 87.50 198 ASP A N 1
ATOM 1511 C CA . ASP A 1 198 ? -25.755 -8.992 11.448 1.00 87.50 198 ASP A CA 1
ATOM 1512 C C . ASP A 1 198 ? -25.889 -9.832 12.735 1.00 87.50 198 ASP A C 1
ATOM 1514 O O . ASP A 1 198 ? -26.917 -10.485 12.949 1.00 87.50 198 ASP A O 1
ATOM 1518 N N . ARG A 1 199 ? -24.889 -9.798 13.633 1.00 83.94 199 ARG A N 1
ATOM 1519 C CA . ARG A 1 199 ? -24.947 -10.477 14.937 1.00 83.94 199 ARG A CA 1
ATOM 1520 C C . ARG A 1 199 ? -26.031 -9.846 15.814 1.00 83.94 199 ARG A C 1
ATOM 1522 O O . ARG A 1 199 ? -25.954 -8.673 16.175 1.00 83.94 199 ARG A O 1
ATOM 1529 N N . LYS A 1 200 ? -27.007 -10.658 16.227 1.00 85.62 200 LYS A N 1
ATOM 1530 C CA . LYS A 1 200 ? -27.999 -10.300 17.252 1.00 85.62 200 LYS A CA 1
ATOM 1531 C C . LYS A 1 200 ? -27.488 -10.745 18.634 1.00 85.62 200 LYS A C 1
ATOM 1533 O O . LYS A 1 200 ? -27.339 -11.952 18.830 1.00 85.62 200 LYS A O 1
ATOM 1538 N N . PRO A 1 201 ? -27.184 -9.821 19.564 1.00 84.19 201 PRO A N 1
ATOM 1539 C CA . PRO A 1 201 ? -26.731 -10.175 20.908 1.00 84.19 201 PRO A CA 1
ATOM 1540 C C . PRO A 1 201 ? -27.878 -10.791 21.719 1.00 84.19 201 PRO A C 1
ATOM 1542 O O . PRO A 1 201 ? -29.044 -10.465 21.501 1.00 84.19 201 PRO A O 1
ATOM 1545 N N . GLN A 1 202 ? -27.549 -11.690 22.653 1.00 81.69 202 GLN A N 1
ATOM 1546 C CA . GLN A 1 202 ? -28.553 -12.299 23.538 1.00 81.69 202 GLN A CA 1
ATOM 1547 C C . GLN A 1 202 ? -29.103 -11.299 24.560 1.00 81.69 202 GLN A C 1
ATOM 1549 O O . GLN A 1 202 ? -30.279 -11.355 24.905 1.00 81.69 202 GLN A O 1
ATOM 1554 N N . ILE A 1 203 ? -28.249 -10.387 25.027 1.00 80.44 203 ILE A N 1
ATOM 1555 C CA . ILE A 1 203 ? -28.618 -9.275 25.900 1.00 80.44 203 ILE A CA 1
ATOM 1556 C C . ILE A 1 203 ? -28.465 -8.008 25.069 1.00 80.44 203 ILE A C 1
ATOM 1558 O O . ILE A 1 203 ? -27.349 -7.579 24.786 1.00 80.44 203 ILE A O 1
ATOM 1562 N N . ASP A 1 204 ? -29.589 -7.444 24.641 1.00 80.56 204 ASP A N 1
ATOM 1563 C CA . ASP A 1 204 ? -29.621 -6.246 23.811 1.00 80.56 204 ASP A CA 1
ATOM 1564 C C . ASP A 1 204 ? -29.945 -5.007 24.649 1.00 80.56 204 ASP A C 1
ATOM 1566 O O . ASP A 1 204 ? -31.084 -4.802 25.065 1.00 80.56 204 ASP A O 1
ATOM 1570 N N . SER A 1 205 ? -28.939 -4.160 24.864 1.00 76.62 205 SER A N 1
ATOM 1571 C CA . SER A 1 205 ? -29.055 -2.916 25.634 1.00 76.62 205 SER A CA 1
ATOM 1572 C C . SER A 1 205 ? -29.864 -1.823 24.928 1.00 76.62 205 SER A C 1
ATOM 1574 O O . SER A 1 205 ? -30.331 -0.891 25.581 1.00 76.62 205 SER A O 1
ATOM 1576 N N . LEU A 1 206 ? -30.041 -1.927 23.607 1.00 79.62 206 LEU A N 1
ATOM 1577 C CA . LEU A 1 206 ? -30.801 -0.971 22.798 1.00 79.62 206 LEU A CA 1
ATOM 1578 C C . LEU A 1 206 ? -32.238 -1.437 22.533 1.00 79.62 206 LEU A C 1
ATOM 1580 O O . LEU A 1 206 ? -32.996 -0.717 21.877 1.00 79.62 206 LEU A O 1
ATOM 1584 N N . SER A 1 207 ? -32.625 -2.617 23.028 1.00 82.19 207 SER A N 1
ATOM 1585 C CA . SER A 1 207 ? -33.997 -3.100 22.902 1.00 82.19 207 SER A CA 1
ATOM 1586 C C . SER A 1 207 ? -34.941 -2.272 23.773 1.00 82.19 207 SER A C 1
ATOM 1588 O O . SER A 1 207 ? -34.665 -1.967 24.933 1.00 82.19 207 SER A O 1
ATOM 1590 N N . THR A 1 208 ? -36.094 -1.911 23.216 1.00 81.62 208 THR A N 1
ATOM 1591 C CA . THR A 1 208 ? -37.201 -1.299 23.964 1.00 81.62 208 THR A CA 1
ATOM 1592 C C . THR A 1 208 ? -38.089 -2.333 24.652 1.00 81.62 208 THR A C 1
ATOM 1594 O O . THR A 1 208 ? -39.037 -1.950 25.336 1.00 81.62 208 THR A O 1
ATOM 1597 N N . GLU A 1 209 ? -37.797 -3.621 24.476 1.00 81.00 209 GLU A N 1
ATOM 1598 C CA . GLU A 1 209 ? -38.540 -4.728 25.065 1.00 81.00 209 GLU A CA 1
ATOM 1599 C C . GLU A 1 209 ? -38.207 -4.900 26.554 1.00 81.00 209 GLU A C 1
ATOM 1601 O O . GLU A 1 209 ? -37.077 -4.692 26.991 1.00 81.00 209 GLU A O 1
ATOM 1606 N N . GLY A 1 210 ? -39.210 -5.292 27.341 1.00 82.44 210 GLY A N 1
ATOM 1607 C CA . GLY A 1 210 ? -39.091 -5.487 28.785 1.00 82.44 210 GLY A CA 1
ATOM 1608 C C . GLY A 1 210 ? -40.057 -4.619 29.588 1.00 82.44 210 GLY A C 1
ATOM 1609 O O . GLY A 1 210 ? -40.607 -3.628 29.105 1.00 82.44 210 GLY A O 1
ATOM 1610 N N . ALA A 1 211 ? -40.289 -5.014 30.838 1.00 82.12 211 ALA A N 1
ATOM 1611 C CA . ALA A 1 211 ? -41.098 -4.234 31.763 1.00 82.12 211 ALA A CA 1
ATOM 1612 C C . ALA A 1 211 ? -40.297 -3.029 32.278 1.00 82.12 211 ALA A C 1
ATOM 1614 O O . ALA A 1 211 ? -39.126 -3.162 32.631 1.00 82.12 211 ALA A O 1
ATOM 1615 N N . ARG A 1 212 ? -40.946 -1.864 32.371 1.00 83.38 212 ARG A N 1
ATOM 1616 C CA . ARG A 1 212 ? -40.389 -0.644 32.979 1.00 83.38 212 ARG A CA 1
ATOM 1617 C C . ARG A 1 212 ? -41.183 -0.268 34.240 1.00 83.38 212 ARG A C 1
ATOM 1619 O O . ARG A 1 212 ? -41.962 0.681 34.186 1.00 83.38 212 ARG A O 1
ATOM 1626 N N . PRO A 1 213 ? -41.083 -1.048 35.331 1.00 85.25 213 PRO A N 1
ATOM 1627 C CA . PRO A 1 213 ? -41.788 -0.750 36.574 1.00 85.25 213 PRO A CA 1
ATOM 1628 C C . PRO A 1 213 ? -41.132 0.417 37.327 1.00 85.25 213 PRO A C 1
ATOM 1630 O O . PRO A 1 213 ? -39.936 0.667 37.177 1.00 85.25 213 PRO A O 1
ATOM 1633 N N . GLU A 1 214 ? -41.902 1.097 38.177 1.00 86.25 214 GLU A N 1
ATOM 1634 C CA . GLU A 1 214 ? -41.332 1.989 39.191 1.00 86.25 214 GLU A CA 1
ATOM 1635 C C . GLU A 1 214 ? -40.591 1.155 40.243 1.00 86.25 214 GLU A C 1
ATOM 1637 O O . GLU A 1 214 ? -41.104 0.152 40.743 1.00 86.25 214 GLU A O 1
ATOM 1642 N N . LEU A 1 215 ? -39.347 1.535 40.531 1.00 86.44 215 LEU A N 1
ATOM 1643 C CA . LEU A 1 215 ? -38.430 0.752 41.355 1.00 86.44 215 LEU A CA 1
ATOM 1644 C C . LEU A 1 215 ? -38.455 1.248 42.807 1.00 86.44 215 LEU A C 1
ATOM 1646 O O . LEU A 1 215 ? -38.147 2.407 43.067 1.00 86.44 215 LEU A O 1
ATOM 1650 N N . THR A 1 216 ? -38.744 0.354 43.756 1.00 85.0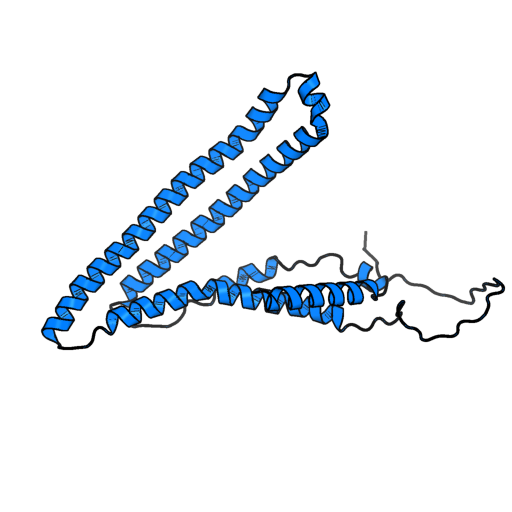6 216 THR A N 1
ATOM 1651 C CA . THR A 1 216 ? -38.669 0.608 45.211 1.00 85.06 216 THR A CA 1
ATOM 1652 C C . THR A 1 216 ? -37.285 0.346 45.816 1.00 85.06 216 THR A C 1
ATOM 1654 O O . THR A 1 216 ? -37.020 0.793 46.926 1.00 85.06 216 THR A O 1
ATOM 1657 N N . GLY A 1 217 ? -36.389 -0.339 45.091 1.00 83.25 217 GLY A N 1
ATOM 1658 C CA . GLY A 1 217 ? -34.986 -0.545 45.487 1.00 83.25 217 GLY A CA 1
ATOM 1659 C C . GLY A 1 217 ? -34.653 -1.876 46.176 1.00 83.25 217 GLY A C 1
ATOM 1660 O O . GLY A 1 217 ? -33.493 -2.088 46.521 1.00 83.25 217 GLY A O 1
ATOM 1661 N N . ASP A 1 218 ? -35.611 -2.792 46.338 1.00 87.12 218 ASP A N 1
ATOM 1662 C CA . ASP A 1 218 ? -35.350 -4.115 46.924 1.00 87.12 218 ASP A CA 1
ATOM 1663 C C . ASP A 1 218 ? -34.653 -5.059 45.927 1.00 87.12 218 ASP A C 1
ATOM 1665 O O . ASP A 1 218 ? -35.199 -5.396 44.874 1.00 87.12 218 ASP A O 1
ATOM 1669 N N . LEU A 1 219 ? -33.446 -5.524 46.272 1.00 88.56 219 LEU A N 1
ATOM 1670 C CA . LEU A 1 219 ? -32.650 -6.459 45.470 1.00 88.56 219 LEU A CA 1
ATOM 1671 C C . LEU A 1 219 ? -32.446 -7.781 46.223 1.00 88.56 219 LEU A C 1
ATOM 1673 O O . LEU A 1 219 ? -31.968 -7.792 47.356 1.00 88.56 219 LEU A O 1
ATOM 1677 N N . GLN A 1 220 ? -32.736 -8.913 45.577 1.00 90.31 220 GLN A N 1
ATOM 1678 C CA . GLN A 1 220 ? -32.467 -10.240 46.134 1.00 90.31 220 GLN A CA 1
ATOM 1679 C C . GLN A 1 220 ? -31.808 -11.152 45.095 1.00 90.31 220 GLN A C 1
ATOM 1681 O O . GLN A 1 220 ? -32.331 -11.349 44.002 1.00 90.31 220 GLN A O 1
ATOM 1686 N N . LEU A 1 221 ? -30.683 -11.763 45.465 1.00 90.44 221 LEU A N 1
ATOM 1687 C CA . LEU A 1 221 ? -30.012 -12.806 44.686 1.00 90.44 221 LEU A CA 1
ATOM 1688 C C . LEU A 1 221 ? -30.426 -14.174 45.250 1.00 90.44 221 LEU A C 1
ATOM 1690 O O . LEU A 1 221 ? -30.315 -14.399 46.454 1.00 90.44 221 LEU A O 1
ATOM 1694 N N . LYS A 1 222 ? -30.909 -15.096 44.410 1.00 89.94 222 LYS A N 1
ATOM 1695 C CA . LYS A 1 222 ? -31.310 -16.451 44.836 1.00 89.94 222 LYS A CA 1
ATOM 1696 C C . LYS A 1 222 ? -30.590 -17.514 44.015 1.00 89.94 222 LYS A C 1
ATOM 1698 O O . LYS A 1 222 ? -30.810 -17.597 42.814 1.00 89.94 222 LYS A O 1
ATOM 1703 N N . ASN A 1 223 ? -29.776 -18.333 44.688 1.00 86.94 223 ASN A N 1
ATOM 1704 C CA . ASN A 1 223 ? -29.104 -19.519 44.139 1.00 86.94 223 ASN A CA 1
ATOM 1705 C C . ASN A 1 223 ? -28.409 -19.286 42.777 1.00 86.94 223 ASN A C 1
ATOM 1707 O O . ASN A 1 223 ? -28.637 -20.017 41.814 1.00 86.94 223 ASN A O 1
ATOM 1711 N N . VAL A 1 224 ? -27.605 -18.222 42.685 1.00 87.12 224 VAL A N 1
ATOM 1712 C CA . VAL A 1 224 ? -26.938 -17.809 41.441 1.00 87.12 224 VAL A CA 1
ATOM 1713 C C . VAL A 1 224 ? -25.567 -18.477 41.334 1.00 87.12 224 VAL A C 1
ATOM 1715 O O . VAL A 1 224 ? -24.715 -18.284 42.198 1.00 87.12 224 VAL A O 1
ATOM 1718 N N . TYR A 1 225 ? -25.336 -19.208 40.242 1.00 87.56 225 TYR A N 1
ATOM 1719 C CA . TYR A 1 225 ? -24.025 -19.739 39.862 1.00 87.56 225 TYR A CA 1
ATOM 1720 C C . TYR A 1 225 ? -23.535 -19.001 38.615 1.00 87.56 225 TYR A C 1
ATOM 1722 O O . TYR A 1 225 ? -24.255 -18.922 37.622 1.00 87.56 225 TYR A O 1
ATOM 1730 N N . PHE A 1 226 ? -22.316 -18.464 38.656 1.00 86.19 226 PHE A N 1
ATOM 1731 C CA . PHE A 1 226 ? -21.723 -17.710 37.551 1.00 86.19 226 PHE A CA 1
ATOM 1732 C C . PHE A 1 226 ? -20.381 -18.318 37.140 1.00 86.19 226 PHE A C 1
ATOM 1734 O O . PHE A 1 226 ? -19.577 -18.701 37.989 1.00 86.19 226 PHE A O 1
ATOM 1741 N N . LYS A 1 227 ? -20.129 -18.377 35.830 1.00 82.69 227 LYS A N 1
ATOM 1742 C CA . LYS A 1 227 ? -18.843 -18.765 35.247 1.00 82.69 227 LYS A CA 1
ATOM 1743 C C . LYS A 1 227 ? -18.482 -17.761 34.158 1.00 82.69 227 LYS A C 1
ATOM 1745 O O . LYS A 1 227 ? -19.205 -17.650 33.172 1.00 82.69 227 LYS A O 1
ATOM 1750 N N . SER A 1 228 ? -17.362 -17.064 34.333 1.00 73.69 228 SER A N 1
ATOM 1751 C CA . SER A 1 228 ? -16.806 -16.216 33.276 1.00 73.69 228 SER A CA 1
ATOM 1752 C C . SER A 1 228 ? -16.213 -17.078 32.156 1.00 73.69 228 SER A C 1
ATOM 1754 O O . SER A 1 228 ? -15.636 -18.137 32.420 1.00 73.69 228 SER A O 1
ATOM 1756 N N . LEU A 1 229 ? -16.370 -16.635 30.908 1.00 65.81 229 LEU A N 1
ATOM 1757 C CA . LEU A 1 229 ? -15.873 -17.321 29.709 1.00 65.81 229 LEU A CA 1
ATOM 1758 C C . LEU A 1 229 ? -14.366 -17.120 29.480 1.00 65.81 229 LEU A C 1
ATOM 1760 O O . LEU A 1 229 ? -13.763 -17.874 28.719 1.00 65.81 229 LEU A O 1
ATOM 1764 N N . THR A 1 230 ? -13.739 -16.183 30.192 1.00 55.84 230 THR A N 1
ATOM 1765 C CA . THR A 1 230 ? -12.305 -15.894 30.080 1.00 55.84 230 THR A CA 1
ATOM 1766 C C . THR A 1 230 ? -11.531 -16.658 31.151 1.00 55.84 230 THR A C 1
ATOM 1768 O O . THR A 1 230 ? -11.301 -16.158 32.249 1.00 55.84 230 THR A O 1
ATOM 1771 N N . VAL A 1 231 ? -11.128 -17.893 30.845 1.00 51.28 231 VAL A N 1
ATOM 1772 C CA . VAL A 1 231 ? -10.072 -18.589 31.597 1.00 51.28 231 VAL A CA 1
ATOM 1773 C C . VAL A 1 231 ? -8.813 -18.549 30.742 1.00 51.28 231 VAL A C 1
ATOM 1775 O O . VAL A 1 231 ? -8.545 -19.465 29.969 1.00 51.28 231 VAL A O 1
ATOM 1778 N N . SER A 1 232 ? -8.043 -17.467 30.857 1.00 45.28 232 SER A N 1
ATOM 1779 C CA . SER A 1 232 ? -6.628 -17.515 30.502 1.00 45.28 232 SER A CA 1
ATOM 1780 C C . SER A 1 232 ? -5.938 -18.367 31.563 1.00 45.28 232 SER A C 1
ATOM 1782 O O . SER A 1 232 ? -5.809 -17.960 32.718 1.00 45.28 232 SER A O 1
ATOM 1784 N N . THR A 1 233 ? -5.568 -19.583 31.181 1.00 39.41 233 THR A N 1
ATOM 1785 C CA . THR A 1 233 ? -4.538 -20.367 31.862 1.00 39.41 233 THR A CA 1
ATOM 1786 C C . THR A 1 233 ? -3.320 -19.473 32.089 1.00 39.41 233 THR A C 1
ATOM 1788 O O . THR A 1 233 ? -2.792 -18.924 31.120 1.00 39.41 233 THR A O 1
ATOM 1791 N N . TRP A 1 234 ? -2.957 -19.283 33.359 1.00 38.38 234 TRP A N 1
ATOM 1792 C CA . TRP A 1 234 ? -1.678 -18.703 33.770 1.00 38.38 234 TRP A CA 1
ATOM 1793 C C . TRP A 1 234 ? -0.513 -19.566 33.288 1.00 38.38 234 TRP A C 1
ATOM 1795 O O . TRP A 1 234 ? -0.698 -20.806 33.230 1.00 38.38 234 TRP A O 1
#